Protein AF-A0A6A4YU89-F1 (afdb_monomer_lite)

Radius of gyration: 25.47 Å; chains: 1; bounding box: 98×45×66 Å

pLDDT: mean 86.65, std 14.52, range [33.38, 98.31]

Foldseek 3Di:
DDDDDDDDPPDPPPPDPCPDQDAFDDDLVLLLVVLVLLLVVLVVVVPDDPLRNLVVLLVLQVVCLQPVPDPHLLNLLLLVVLVQVVVQCSSVDNHWQGLNNQLQAALAPRAGDDSVNSCCQPVVQDWDARPPPRAIDHQLSSLLSQLVVVCCVVPVPQPQDGRDSVNDNVVRVVRRCVSCDPDDVVVVVVSVVSSPAHDISTSDDSSVSSVVVNVLSNVDNVVSVQSSDNVLLVVLSVVLSVVVVVCVVCVPPPDDDDDDSSSVSSVSSSSSVSVSVVVRNVD

Organism: NCBI:txid120398

InterPro domains:
  IPR009836 GRDP1/2 domain [PF07173] (202-279)
  IPR009836 GRDP1/2 domain [PTHR34365] (77-282)

Structure (mmCIF, N/CA/C/O backbone):
data_AF-A0A6A4YU89-F1
#
_entry.id   AF-A0A6A4YU89-F1
#
loop_
_atom_site.group_PDB
_atom_site.id
_atom_site.type_symbol
_atom_site.label_atom_id
_atom_site.label_alt_id
_atom_site.label_comp_id
_atom_site.label_asym_id
_atom_site.label_entity_id
_atom_site.label_seq_id
_atom_site.pdbx_PDB_ins_code
_atom_site.Cartn_x
_atom_site.Cartn_y
_atom_site.Cartn_z
_atom_site.occupancy
_atom_site.B_iso_or_equiv
_atom_site.auth_seq_id
_atom_site.auth_comp_id
_atom_site.auth_asym_id
_atom_site.auth_atom_id
_atom_site.pdbx_PDB_model_num
ATOM 1 N N . MET A 1 1 ? 72.224 26.803 -14.449 1.00 43.28 1 MET A N 1
ATOM 2 C CA . MET A 1 1 ? 72.299 25.600 -13.596 1.00 43.28 1 MET A CA 1
ATOM 3 C C . MET A 1 1 ? 71.459 25.865 -12.364 1.00 43.28 1 MET A C 1
ATOM 5 O O . MET A 1 1 ? 71.929 26.536 -11.459 1.00 43.28 1 MET A O 1
ATOM 9 N N . THR A 1 2 ? 70.218 25.387 -12.368 1.00 33.38 2 THR A N 1
ATOM 10 C CA . THR A 1 2 ? 69.356 25.388 -11.184 1.00 33.38 2 THR A CA 1
ATOM 11 C C . THR A 1 2 ? 68.568 24.090 -11.254 1.00 33.38 2 THR A C 1
ATOM 13 O O . THR A 1 2 ? 67.769 23.886 -12.163 1.00 33.38 2 THR A O 1
ATOM 16 N N . THR A 1 3 ? 68.926 23.156 -10.384 1.00 39.97 3 THR A N 1
ATOM 17 C CA . THR A 1 3 ? 68.343 21.819 -10.271 1.00 39.97 3 THR A CA 1
ATOM 18 C C . THR A 1 3 ? 66.922 21.921 -9.728 1.00 39.97 3 THR A C 1
ATOM 20 O O . THR A 1 3 ? 66.717 22.476 -8.650 1.00 39.97 3 THR A O 1
ATOM 23 N N . LEU A 1 4 ? 65.952 21.390 -10.475 1.00 36.84 4 LEU A N 1
ATOM 24 C CA . LEU A 1 4 ? 64.585 21.174 -10.001 1.00 36.84 4 LEU A CA 1
ATOM 25 C C . LEU A 1 4 ? 64.594 20.100 -8.897 1.00 36.84 4 LEU A C 1
ATOM 27 O O . LEU A 1 4 ? 65.250 19.070 -9.078 1.00 36.84 4 LEU A O 1
ATOM 31 N N . PRO A 1 5 ? 63.896 20.306 -7.768 1.00 39.84 5 PRO A N 1
ATOM 32 C CA . PRO A 1 5 ? 63.736 19.272 -6.759 1.00 39.84 5 PRO A CA 1
ATOM 33 C C . PRO A 1 5 ? 62.816 18.157 -7.276 1.00 39.84 5 PRO A C 1
ATOM 35 O O . PRO A 1 5 ? 61.841 18.395 -7.987 1.00 39.84 5 PRO A O 1
ATOM 38 N N . HIS A 1 6 ? 63.184 16.931 -6.918 1.00 45.75 6 HIS A N 1
ATOM 39 C CA . HIS A 1 6 ? 62.526 15.673 -7.252 1.00 45.75 6 HIS A CA 1
ATOM 40 C C . HIS A 1 6 ? 61.036 15.715 -6.872 1.00 45.75 6 HIS A C 1
ATOM 42 O O . HIS A 1 6 ? 60.701 15.865 -5.698 1.00 45.75 6 HIS A O 1
ATOM 48 N N . VAL A 1 7 ? 60.146 15.562 -7.856 1.00 40.47 7 VAL A N 1
ATOM 49 C CA . VAL A 1 7 ? 58.719 15.310 -7.605 1.00 40.47 7 VAL A CA 1
ATOM 50 C C . VAL A 1 7 ? 58.615 13.911 -6.986 1.00 40.47 7 VAL A C 1
ATOM 52 O O . VAL A 1 7 ? 59.161 12.968 -7.571 1.00 40.47 7 VAL A O 1
ATOM 55 N N . PRO A 1 8 ? 57.993 13.739 -5.810 1.00 36.38 8 PRO A N 1
ATOM 56 C CA . PRO A 1 8 ? 57.685 12.417 -5.292 1.00 36.38 8 PRO A CA 1
ATOM 57 C C . PRO A 1 8 ? 56.627 11.796 -6.203 1.00 36.38 8 PRO A C 1
ATOM 59 O O . PRO A 1 8 ? 55.578 12.391 -6.436 1.00 36.38 8 PRO A O 1
ATOM 62 N N . THR A 1 9 ? 56.898 10.611 -6.740 1.00 43.94 9 THR A N 1
ATOM 63 C CA . THR A 1 9 ? 55.858 9.748 -7.303 1.00 43.94 9 THR A CA 1
ATOM 64 C C . THR A 1 9 ? 54.943 9.338 -6.155 1.00 43.94 9 THR A C 1
ATOM 66 O O . THR A 1 9 ? 55.263 8.412 -5.409 1.00 43.94 9 THR A O 1
ATOM 69 N N . GLU A 1 10 ? 53.856 10.082 -5.963 1.00 40.97 10 GLU A N 1
ATOM 70 C CA . GLU A 1 10 ? 52.774 9.684 -5.073 1.00 40.97 10 GLU A CA 1
ATOM 71 C C . GLU A 1 10 ? 52.209 8.346 -5.548 1.00 40.97 10 GLU A C 1
ATOM 73 O O . GLU A 1 10 ? 52.040 8.097 -6.745 1.00 40.97 10 GLU A O 1
ATOM 78 N N . ASN A 1 11 ? 52.000 7.466 -4.571 1.00 38.84 11 ASN A N 1
ATOM 79 C CA . ASN A 1 11 ? 51.402 6.158 -4.745 1.00 38.84 11 ASN A CA 1
ATOM 80 C C . ASN A 1 11 ? 50.121 6.293 -5.568 1.00 38.84 11 ASN A C 1
ATOM 82 O O . ASN A 1 11 ? 49.209 7.024 -5.186 1.00 38.84 11 ASN A O 1
ATOM 86 N N . ILE A 1 12 ? 50.054 5.555 -6.676 1.00 44.16 12 ILE A N 1
ATOM 87 C CA . ILE A 1 12 ? 48.785 5.223 -7.311 1.00 44.16 12 ILE A CA 1
ATOM 88 C C . ILE A 1 12 ? 48.056 4.372 -6.278 1.00 44.16 12 ILE A C 1
ATOM 90 O O . ILE A 1 12 ? 48.318 3.175 -6.152 1.00 44.16 12 ILE A O 1
ATOM 94 N N . ASP A 1 13 ? 47.226 5.031 -5.477 1.00 41.56 13 ASP A N 1
ATOM 95 C CA . ASP A 1 13 ? 46.266 4.373 -4.616 1.00 41.56 13 ASP A CA 1
ATOM 96 C C . ASP A 1 13 ? 45.434 3.485 -5.540 1.00 41.56 13 ASP A C 1
ATOM 98 O O . ASP A 1 13 ? 44.827 3.958 -6.508 1.00 41.56 13 ASP A O 1
ATOM 102 N N . GLN A 1 14 ? 45.533 2.174 -5.340 1.00 43.97 14 GLN A N 1
ATOM 103 C CA . GLN A 1 14 ? 44.710 1.232 -6.074 1.00 43.97 14 GLN A CA 1
ATOM 104 C C . GLN A 1 14 ? 43.274 1.578 -5.696 1.00 43.97 14 GLN A C 1
ATOM 106 O O . GLN A 1 14 ? 42.872 1.375 -4.552 1.00 43.97 14 GLN A O 1
ATOM 111 N N . GLY A 1 15 ? 42.532 2.160 -6.645 1.00 44.38 15 GLY A N 1
ATOM 112 C CA . GLY A 1 15 ? 41.105 2.408 -6.483 1.00 44.38 15 GLY A CA 1
ATOM 113 C C . GLY A 1 15 ? 40.405 1.144 -5.972 1.00 44.38 15 GLY A C 1
ATOM 114 O O . GLY A 1 15 ? 40.925 0.038 -6.173 1.00 44.38 15 GLY A O 1
ATOM 115 N N . PRO A 1 16 ? 39.259 1.288 -5.281 1.00 49.69 16 PRO A N 1
ATOM 116 C CA . PRO A 1 16 ? 38.552 0.148 -4.709 1.00 49.69 16 PRO A CA 1
ATOM 117 C C . PRO A 1 16 ? 38.419 -0.938 -5.775 1.00 49.69 16 PRO A C 1
ATOM 119 O O . PRO A 1 16 ? 38.073 -0.625 -6.913 1.00 49.69 16 PRO A O 1
ATOM 122 N N . ALA A 1 17 ? 38.773 -2.176 -5.408 1.00 55.25 17 ALA A N 1
ATOM 123 C CA . ALA A 1 17 ? 38.794 -3.332 -6.301 1.00 55.25 17 ALA A CA 1
ATOM 124 C C . ALA A 1 17 ? 37.611 -3.289 -7.278 1.00 55.25 17 ALA A C 1
ATOM 126 O O . ALA A 1 17 ? 36.491 -3.057 -6.826 1.00 55.25 17 ALA A O 1
ATOM 127 N N . ASP A 1 18 ? 37.855 -3.497 -8.579 1.00 62.44 18 ASP A N 1
ATOM 128 C CA . ASP A 1 18 ? 36.825 -3.485 -9.625 1.00 62.44 18 ASP A CA 1
ATOM 129 C C . ASP A 1 18 ? 35.696 -4.465 -9.263 1.00 62.44 18 ASP A C 1
ATOM 131 O O . ASP A 1 18 ? 35.755 -5.662 -9.553 1.00 62.44 18 ASP A O 1
ATOM 135 N N . ILE A 1 19 ? 34.661 -3.968 -8.580 1.00 65.69 19 ILE A N 1
ATOM 136 C CA . ILE A 1 19 ? 33.476 -4.749 -8.250 1.00 65.69 19 ILE A CA 1
ATOM 137 C C . ILE A 1 19 ? 32.732 -4.942 -9.574 1.00 65.69 19 ILE A C 1
ATOM 139 O O . ILE A 1 19 ? 32.275 -3.959 -10.158 1.00 65.69 19 ILE A O 1
ATOM 143 N N . PRO A 1 20 ? 32.585 -6.175 -10.082 1.00 72.81 20 PRO A N 1
ATOM 144 C CA . PRO A 1 20 ? 31.947 -6.383 -11.370 1.00 72.81 20 PRO A CA 1
ATOM 145 C C . PRO A 1 20 ? 30.479 -5.950 -11.308 1.00 72.81 20 PRO A C 1
ATOM 147 O O . PRO A 1 20 ? 29.775 -6.182 -10.319 1.00 72.81 20 PRO A O 1
ATOM 150 N N . MET A 1 21 ? 29.998 -5.326 -12.383 1.00 74.56 21 MET A N 1
ATOM 151 C CA . MET A 1 21 ? 28.583 -4.997 -12.523 1.00 74.56 21 MET A CA 1
ATOM 152 C C . MET A 1 21 ? 27.781 -6.293 -12.679 1.00 74.56 21 MET A C 1
ATOM 154 O O . MET A 1 21 ? 27.932 -7.018 -13.662 1.00 74.56 21 MET A O 1
ATOM 158 N N . VAL A 1 22 ? 26.919 -6.582 -11.705 1.00 77.25 22 VAL A N 1
ATOM 159 C CA . VAL A 1 22 ? 25.991 -7.714 -11.771 1.00 77.25 22 VAL A CA 1
ATOM 160 C C . VAL A 1 22 ? 24.763 -7.292 -12.575 1.00 77.25 22 VAL A C 1
ATOM 162 O O . VAL A 1 22 ? 24.200 -6.222 -12.340 1.00 77.25 22 VAL A O 1
ATOM 165 N N . LEU A 1 23 ? 24.335 -8.133 -13.518 1.00 77.62 23 LEU A N 1
ATOM 166 C CA . LEU A 1 23 ? 23.104 -7.921 -14.280 1.00 77.62 23 LEU A CA 1
ATOM 167 C C . LEU A 1 23 ? 21.913 -8.548 -13.547 1.00 77.62 23 LEU A C 1
ATOM 169 O O . LEU A 1 23 ? 22.009 -9.652 -13.015 1.00 77.62 23 LEU A O 1
ATOM 173 N N . SER A 1 24 ? 20.788 -7.839 -13.523 1.00 75.44 24 SER A N 1
ATOM 174 C CA . SER A 1 24 ? 19.542 -8.309 -12.910 1.00 75.44 24 SER A CA 1
ATOM 175 C C . SER A 1 24 ? 18.602 -9.009 -13.903 1.00 75.44 24 SER A C 1
ATOM 177 O O . SER A 1 24 ? 18.819 -9.000 -15.112 1.00 75.44 24 SER A O 1
ATOM 179 N N . SER A 1 25 ? 17.533 -9.603 -13.365 1.00 82.94 25 SER A N 1
ATOM 180 C CA . SER A 1 25 ? 16.498 -10.348 -14.099 1.00 82.94 25 SER A CA 1
ATOM 181 C C . SER A 1 25 ? 15.449 -9.551 -14.913 1.00 82.94 25 SER A C 1
ATOM 183 O O . SER A 1 25 ? 14.867 -10.160 -15.814 1.00 82.94 25 SER A O 1
ATOM 185 N N . PRO A 1 26 ? 15.146 -8.252 -14.669 1.00 90.31 26 PRO A N 1
ATOM 186 C CA . PRO A 1 26 ? 14.137 -7.518 -15.429 1.00 90.31 26 PRO A CA 1
ATOM 187 C C . PRO A 1 26 ? 14.444 -7.466 -16.924 1.00 90.31 26 PRO A C 1
ATOM 189 O O . PRO A 1 26 ? 15.521 -7.058 -17.357 1.00 90.31 26 PRO A O 1
ATOM 192 N N . THR A 1 27 ? 13.443 -7.833 -17.715 1.00 95.38 27 THR A N 1
ATOM 193 C CA . THR A 1 27 ? 13.459 -7.759 -19.176 1.00 95.38 27 THR A CA 1
ATOM 194 C C . THR A 1 27 ? 12.432 -6.737 -19.652 1.00 95.38 27 THR A C 1
ATOM 196 O O . THR A 1 27 ? 11.533 -6.357 -18.899 1.00 95.38 27 THR A O 1
ATOM 199 N N . VAL A 1 28 ? 12.528 -6.307 -20.914 1.00 97.00 28 VAL A N 1
ATOM 200 C CA . VAL A 1 28 ? 11.547 -5.379 -21.503 1.00 97.00 28 VAL A CA 1
ATOM 201 C C . VAL A 1 28 ? 10.100 -5.885 -21.337 1.00 97.00 28 VAL A C 1
ATOM 203 O O . VAL A 1 28 ? 9.286 -5.111 -20.833 1.00 97.00 28 VAL A O 1
ATOM 206 N N . PRO A 1 29 ? 9.772 -7.165 -21.630 1.00 97.50 29 PRO A N 1
ATOM 207 C CA . PRO A 1 29 ? 8.425 -7.691 -21.400 1.00 97.50 29 PRO A CA 1
ATOM 208 C C . PRO A 1 29 ? 7.955 -7.614 -19.943 1.00 97.50 29 PRO A C 1
ATOM 210 O O . PRO A 1 29 ? 6.793 -7.304 -19.705 1.00 97.50 29 PRO A O 1
ATOM 213 N N . LEU A 1 30 ? 8.837 -7.857 -18.965 1.00 96.19 30 LEU A N 1
ATOM 214 C CA . LEU A 1 30 ? 8.466 -7.778 -17.546 1.00 96.19 30 LEU A CA 1
ATOM 215 C C . LEU A 1 30 ? 8.133 -6.344 -17.125 1.00 96.19 30 LEU A C 1
ATOM 217 O O . LEU A 1 30 ? 7.146 -6.122 -16.429 1.00 96.19 30 LEU A O 1
ATOM 221 N N . VAL A 1 31 ? 8.921 -5.365 -17.580 1.00 97.81 31 VAL A N 1
ATOM 222 C CA . VAL A 1 31 ? 8.655 -3.946 -17.290 1.00 97.81 31 VAL A CA 1
ATOM 223 C C . VAL A 1 31 ? 7.362 -3.490 -17.971 1.00 97.81 31 VAL A C 1
ATOM 225 O O . VAL A 1 31 ? 6.554 -2.794 -17.360 1.00 97.81 31 VAL A O 1
ATOM 228 N N . GLN A 1 32 ? 7.119 -3.914 -19.214 1.00 97.94 32 GLN A N 1
ATOM 229 C CA . GLN A 1 32 ? 5.879 -3.610 -19.934 1.00 97.94 32 GLN A CA 1
ATOM 230 C C . GLN A 1 32 ? 4.643 -4.247 -19.282 1.00 97.94 32 GLN A C 1
ATOM 232 O O . GLN A 1 32 ? 3.598 -3.600 -19.217 1.00 97.94 32 GLN A O 1
ATOM 237 N N . ALA A 1 33 ? 4.755 -5.478 -18.773 1.00 96.44 33 ALA A N 1
ATOM 238 C CA . ALA A 1 33 ? 3.682 -6.130 -18.025 1.00 96.44 33 ALA A CA 1
ATOM 239 C C . ALA A 1 33 ? 3.357 -5.358 -16.737 1.00 96.44 33 ALA A C 1
ATOM 241 O O . ALA A 1 33 ? 2.199 -5.025 -16.494 1.00 96.44 33 ALA A O 1
ATOM 242 N N . HIS A 1 34 ? 4.381 -4.967 -15.974 1.00 96.88 34 HIS A N 1
ATOM 243 C CA . HIS A 1 34 ? 4.191 -4.160 -14.770 1.00 96.88 34 HIS A CA 1
ATOM 244 C C . HIS A 1 34 ? 3.584 -2.775 -15.074 1.00 96.88 34 HIS A C 1
ATOM 246 O O . HIS A 1 34 ? 2.697 -2.309 -14.361 1.00 96.88 34 HIS A O 1
ATOM 252 N N . LEU A 1 35 ? 3.986 -2.128 -16.176 1.00 97.50 35 LEU A N 1
ATOM 253 C CA . LEU A 1 35 ? 3.349 -0.895 -16.656 1.00 97.50 35 LEU A CA 1
ATOM 254 C C . LEU A 1 35 ? 1.868 -1.096 -16.992 1.00 97.50 35 LEU A C 1
ATOM 256 O O . LEU A 1 35 ? 1.064 -0.211 -16.708 1.00 97.50 35 LEU A O 1
ATOM 260 N N . ALA A 1 36 ? 1.499 -2.223 -17.604 1.00 96.81 36 ALA A N 1
ATOM 261 C CA . ALA A 1 36 ? 0.107 -2.530 -17.927 1.00 96.81 36 ALA A CA 1
ATOM 262 C C . ALA A 1 36 ? -0.753 -2.712 -16.662 1.00 96.81 36 ALA A C 1
ATOM 264 O O . ALA A 1 36 ? -1.859 -2.177 -16.606 1.00 96.81 36 ALA A O 1
ATOM 265 N N . GLU A 1 37 ? -0.229 -3.371 -15.623 1.00 95.88 37 GLU A N 1
ATOM 266 C CA . GLU A 1 37 ? -0.885 -3.438 -14.307 1.00 95.88 37 GLU A CA 1
ATOM 267 C C . GLU A 1 37 ? -1.091 -2.038 -13.710 1.00 95.88 37 GLU A C 1
ATOM 269 O O . GLU A 1 37 ? -2.194 -1.688 -13.287 1.00 95.88 37 GLU A O 1
ATOM 274 N N . MET A 1 38 ? -0.049 -1.198 -13.728 1.00 97.62 38 MET A N 1
ATOM 275 C CA . MET A 1 38 ? -0.154 0.183 -13.250 1.00 97.62 38 MET A CA 1
ATOM 276 C C . MET A 1 38 ? -1.161 0.998 -14.068 1.00 97.62 38 MET A C 1
ATOM 278 O O . MET A 1 38 ? -1.887 1.811 -13.502 1.00 97.62 38 MET A O 1
ATOM 282 N N . LYS A 1 39 ? -1.265 0.760 -15.380 1.00 97.69 39 LYS A N 1
ATOM 283 C CA . LYS A 1 39 ? -2.230 1.450 -16.244 1.00 97.69 39 LYS A CA 1
ATOM 284 C C . LYS A 1 39 ? -3.674 1.155 -15.845 1.00 97.69 39 LYS A C 1
ATOM 286 O O . LYS A 1 39 ? -4.477 2.083 -15.831 1.00 97.69 39 LYS A O 1
ATOM 291 N N . ALA A 1 40 ? -3.987 -0.082 -15.459 1.00 96.50 40 ALA A N 1
ATOM 292 C CA . ALA A 1 40 ? -5.315 -0.424 -14.950 1.00 96.50 40 ALA A CA 1
ATOM 293 C C . ALA A 1 40 ? -5.655 0.362 -13.669 1.00 96.50 40 ALA A C 1
ATOM 295 O O . ALA A 1 40 ? -6.757 0.895 -13.541 1.00 96.50 40 ALA A O 1
ATOM 296 N N . MET A 1 41 ? -4.689 0.506 -12.755 1.00 97.50 41 MET A N 1
ATOM 297 C CA . MET A 1 41 ? -4.867 1.308 -11.539 1.00 97.50 41 MET A CA 1
ATOM 298 C C . MET A 1 41 ? -4.962 2.807 -11.820 1.00 97.50 41 MET A C 1
ATOM 300 O O . MET A 1 41 ? -5.750 3.498 -11.180 1.00 97.50 41 MET A O 1
ATOM 304 N N . TYR A 1 42 ? -4.194 3.310 -12.788 1.00 97.81 42 TYR A N 1
ATOM 305 C CA . TYR A 1 42 ? -4.278 4.695 -13.241 1.00 97.81 42 TYR A CA 1
ATOM 306 C C . TYR A 1 42 ? -5.666 5.019 -13.793 1.00 97.81 42 TYR A C 1
ATOM 308 O O . TYR A 1 42 ? -6.261 6.026 -13.415 1.00 97.81 42 TYR A O 1
ATOM 316 N N . ASP A 1 43 ? -6.204 4.149 -14.648 1.00 97.00 43 ASP A N 1
ATOM 317 C CA . ASP A 1 43 ? -7.533 4.335 -15.227 1.00 97.00 43 ASP A CA 1
ATOM 318 C C . ASP A 1 43 ? -8.596 4.377 -14.131 1.00 97.00 43 ASP A C 1
ATOM 320 O O . ASP A 1 43 ? -9.354 5.345 -14.063 1.00 97.00 43 ASP A O 1
ATOM 324 N N . LEU A 1 44 ? -8.555 3.420 -13.197 1.00 95.81 44 LEU A N 1
ATOM 325 C CA . LEU A 1 44 ? -9.426 3.419 -12.024 1.00 95.81 44 LEU A CA 1
ATOM 326 C C . LEU A 1 44 ? -9.291 4.712 -11.204 1.00 95.81 44 LEU A C 1
ATOM 328 O O . LEU A 1 44 ? -10.299 5.297 -10.811 1.00 95.81 44 LEU A O 1
ATOM 332 N N . GLN A 1 45 ? -8.066 5.183 -10.957 1.00 95.69 45 GLN A N 1
ATOM 333 C CA . GLN A 1 45 ? -7.804 6.417 -10.212 1.00 95.69 45 GLN A CA 1
ATOM 334 C C . GLN A 1 45 ? -8.387 7.647 -10.903 1.00 95.69 45 GLN A C 1
ATOM 336 O O . GLN A 1 45 ? -8.924 8.522 -10.231 1.00 95.69 45 GLN A O 1
ATOM 341 N N . THR A 1 46 ? -8.305 7.724 -12.230 1.00 95.38 46 THR A N 1
ATOM 342 C CA . THR A 1 46 ? -8.816 8.883 -12.975 1.00 95.38 46 THR A CA 1
ATOM 343 C C . THR A 1 46 ? -10.338 8.934 -13.077 1.00 95.38 46 THR A C 1
ATOM 345 O O . THR A 1 46 ? -10.883 10.012 -13.308 1.00 95.38 46 THR A O 1
ATOM 348 N N . THR A 1 47 ? -11.030 7.807 -12.885 1.00 95.94 47 THR A N 1
ATOM 349 C CA . THR A 1 47 ? -12.497 7.734 -12.970 1.00 95.94 47 THR A CA 1
ATOM 350 C C . THR A 1 47 ? -13.200 7.664 -11.617 1.00 95.94 47 THR A C 1
ATOM 352 O O . THR A 1 47 ? -14.421 7.786 -11.581 1.00 95.94 47 THR A O 1
ATOM 355 N N . SER A 1 48 ? -12.468 7.449 -10.523 1.00 95.81 48 SER A N 1
ATOM 356 C CA . SER A 1 48 ? -13.040 7.248 -9.185 1.00 95.81 48 SER A CA 1
ATOM 357 C C . SER A 1 48 ? -12.921 8.499 -8.318 1.00 95.81 48 SER A C 1
ATOM 359 O O . SER A 1 48 ? -11.916 9.210 -8.354 1.00 95.81 48 SER A O 1
ATOM 361 N N . SER A 1 49 ? -13.914 8.738 -7.464 1.00 97.31 49 SER A N 1
ATOM 362 C CA . SER A 1 49 ? -13.763 9.656 -6.332 1.00 97.31 49 SER A CA 1
ATOM 363 C C . SER A 1 49 ? -12.762 9.103 -5.296 1.00 97.31 49 SER A C 1
ATOM 365 O O . SER A 1 49 ? -12.496 7.897 -5.273 1.00 97.31 49 SER A O 1
ATOM 367 N N . PRO A 1 50 ? -12.220 9.941 -4.387 1.00 96.25 50 PRO A N 1
ATOM 368 C CA . PRO A 1 50 ? -11.325 9.468 -3.326 1.00 96.25 50 PRO A CA 1
ATOM 369 C C . PRO A 1 50 ? -11.939 8.370 -2.448 1.00 96.25 50 PRO A C 1
ATOM 371 O O . PRO A 1 50 ? -11.249 7.422 -2.077 1.00 96.25 50 PRO A O 1
ATOM 374 N N . LEU A 1 51 ? -13.242 8.469 -2.159 1.00 96.81 51 LEU A N 1
ATOM 375 C CA . LEU A 1 51 ? -13.962 7.473 -1.370 1.00 96.81 51 LEU A CA 1
ATOM 376 C C . LEU A 1 51 ? -14.104 6.143 -2.120 1.00 96.81 51 LEU A C 1
ATOM 378 O O . LEU A 1 51 ? -13.867 5.086 -1.542 1.00 96.81 51 LEU A O 1
ATOM 382 N N . GLU A 1 52 ? -14.470 6.181 -3.403 1.00 97.44 52 GLU A N 1
ATOM 383 C CA . GLU A 1 52 ? -14.582 4.973 -4.231 1.00 97.44 52 GLU A CA 1
ATOM 384 C C . GLU A 1 52 ? -13.228 4.284 -4.397 1.00 97.44 52 GLU A C 1
ATOM 386 O O . GLU A 1 52 ? -13.143 3.064 -4.260 1.00 97.44 52 GLU A O 1
ATOM 391 N N . MET A 1 53 ? -12.161 5.062 -4.616 1.00 97.75 53 MET A N 1
ATOM 392 C CA . MET A 1 53 ? -10.798 4.536 -4.659 1.00 97.75 53 MET A CA 1
ATOM 393 C C . MET A 1 53 ? -10.448 3.842 -3.341 1.00 97.75 53 MET A C 1
ATOM 395 O O . MET A 1 53 ? -10.031 2.688 -3.339 1.00 97.75 53 MET A O 1
ATOM 399 N N . TYR A 1 54 ? -10.680 4.505 -2.208 1.00 98.06 54 TYR A N 1
ATOM 400 C CA . TYR A 1 54 ? -10.433 3.921 -0.895 1.00 98.06 54 TYR A CA 1
ATOM 401 C C . TYR A 1 54 ? -11.220 2.619 -0.664 1.00 98.06 54 TYR A C 1
ATOM 403 O O . TYR A 1 54 ? -10.648 1.617 -0.229 1.00 98.06 54 TYR A O 1
ATOM 411 N N . ALA A 1 55 ? -12.509 2.597 -1.012 1.00 98.06 55 ALA A N 1
ATOM 412 C CA . ALA A 1 55 ? -13.347 1.405 -0.913 1.00 98.06 55 ALA A CA 1
ATOM 413 C C . ALA A 1 55 ? -12.806 0.244 -1.766 1.00 98.06 55 ALA A C 1
ATOM 415 O O . ALA A 1 55 ? -12.819 -0.911 -1.332 1.00 98.06 55 ALA A O 1
ATOM 416 N N . HIS A 1 56 ? -12.304 0.550 -2.966 1.00 97.94 56 HIS A N 1
ATOM 417 C CA . HIS A 1 56 ? -11.709 -0.432 -3.864 1.00 97.94 56 HIS A CA 1
ATOM 418 C C . HIS A 1 56 ? -10.399 -1.000 -3.305 1.00 97.94 56 HIS A C 1
ATOM 420 O O . HIS A 1 56 ? -10.194 -2.212 -3.324 1.00 97.94 56 HIS A O 1
ATOM 426 N N . LEU A 1 57 ? -9.546 -0.148 -2.732 1.00 98.31 57 LEU A N 1
ATOM 427 C CA . LEU A 1 57 ? -8.304 -0.573 -2.085 1.00 98.31 57 LEU A CA 1
ATOM 428 C C . LEU A 1 57 ? -8.564 -1.459 -0.859 1.00 98.31 57 LEU A C 1
ATOM 430 O O . LEU A 1 57 ? -7.900 -2.481 -0.702 1.00 98.31 57 LEU A O 1
ATOM 434 N N . LEU A 1 58 ? -9.568 -1.137 -0.034 1.00 97.81 58 LEU A N 1
ATOM 435 C CA . LEU A 1 58 ? -10.004 -2.016 1.061 1.00 97.81 58 LEU A CA 1
ATOM 436 C C 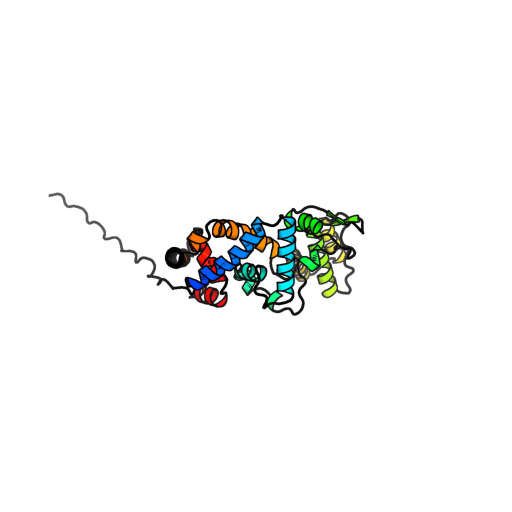. LEU A 1 58 ? -10.483 -3.383 0.552 1.00 97.81 58 LEU A C 1
ATOM 438 O O . LEU A 1 58 ? -10.251 -4.399 1.201 1.00 97.81 58 LEU A O 1
ATOM 442 N N . ALA A 1 59 ? -11.175 -3.425 -0.589 1.00 97.56 59 ALA A N 1
ATOM 443 C CA . ALA A 1 59 ? -11.616 -4.683 -1.184 1.00 97.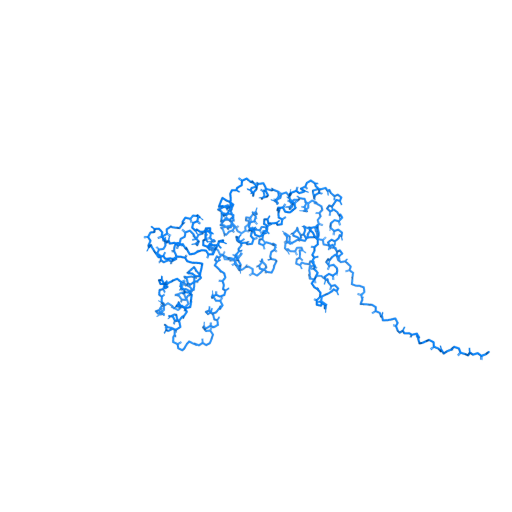56 59 ALA A CA 1
ATOM 444 C C . ALA A 1 59 ? -10.432 -5.514 -1.700 1.00 97.56 59 ALA A C 1
ATOM 446 O O . ALA A 1 59 ? -10.339 -6.689 -1.366 1.00 97.56 59 ALA A O 1
ATOM 447 N N . MET A 1 60 ? -9.491 -4.897 -2.422 1.00 97.31 60 MET A N 1
ATOM 448 C CA . MET A 1 60 ? -8.278 -5.574 -2.896 1.00 97.31 60 MET A CA 1
ATOM 449 C C . MET A 1 60 ? -7.426 -6.120 -1.743 1.00 97.31 60 MET A C 1
ATOM 451 O O . MET A 1 60 ? -6.902 -7.230 -1.834 1.00 97.31 60 MET A O 1
ATOM 455 N N . GLU A 1 61 ? -7.284 -5.360 -0.655 1.00 96.69 61 GLU A N 1
ATOM 456 C CA . GLU A 1 61 ? -6.580 -5.832 0.539 1.00 96.69 61 GLU A CA 1
ATOM 457 C C . GLU A 1 61 ? -7.307 -7.013 1.187 1.00 96.69 61 GLU A C 1
ATOM 459 O O . GLU A 1 61 ? -6.660 -8.011 1.495 1.00 96.69 61 GLU A O 1
ATOM 464 N N . ALA A 1 62 ? -8.636 -6.961 1.301 1.00 95.44 62 ALA A N 1
ATOM 465 C CA . ALA A 1 62 ? -9.423 -8.074 1.822 1.00 95.44 62 ALA A CA 1
ATOM 466 C C . ALA A 1 62 ? -9.295 -9.346 0.967 1.00 95.44 62 ALA A C 1
ATOM 468 O O . ALA A 1 62 ? -9.026 -10.411 1.516 1.00 95.44 62 ALA A O 1
ATOM 469 N N . ASP A 1 63 ? -9.387 -9.236 -0.361 1.00 94.69 63 ASP A N 1
ATOM 470 C CA . ASP A 1 63 ? -9.237 -10.379 -1.271 1.00 94.69 63 ASP A CA 1
ATOM 471 C C . ASP A 1 63 ? -7.840 -11.016 -1.154 1.00 94.69 63 ASP A C 1
ATOM 473 O O . ASP A 1 63 ? -7.687 -12.239 -1.188 1.00 94.69 63 ASP A O 1
ATOM 477 N N . TYR A 1 64 ? -6.803 -10.190 -0.977 1.00 93.50 64 TYR A N 1
ATOM 478 C CA . TYR A 1 64 ? -5.437 -10.666 -0.760 1.00 93.50 64 TYR A CA 1
ATOM 479 C C . TYR A 1 64 ? -5.239 -11.269 0.641 1.00 93.50 64 TYR A C 1
ATOM 481 O O . TYR A 1 64 ? -4.506 -12.249 0.813 1.00 93.50 64 TYR A O 1
ATOM 489 N N . CYS A 1 65 ? -5.924 -10.741 1.657 1.00 91.88 65 CYS A N 1
ATOM 490 C CA . CYS A 1 65 ? -5.980 -11.372 2.970 1.00 91.88 65 CYS A CA 1
ATOM 491 C C . CYS A 1 65 ? -6.621 -12.761 2.901 1.00 91.88 65 CYS A C 1
ATOM 493 O O . CYS A 1 65 ? -6.079 -13.688 3.504 1.00 91.88 65 CYS A O 1
ATOM 495 N N . ASP A 1 66 ? -7.703 -12.922 2.146 1.00 90.56 66 ASP A N 1
ATOM 496 C CA . ASP A 1 66 ? -8.423 -14.190 2.021 1.00 90.56 66 ASP A CA 1
ATOM 497 C C . ASP A 1 66 ? -7.645 -15.220 1.185 1.00 90.56 66 ASP A C 1
ATOM 499 O O . ASP A 1 66 ? -7.672 -16.417 1.479 1.00 90.56 66 ASP A O 1
ATOM 503 N N . ASN A 1 67 ? -6.888 -14.771 0.177 1.00 89.31 67 ASN A N 1
ATOM 504 C CA . ASN A 1 67 ? -6.088 -15.637 -0.686 1.00 89.31 67 ASN A CA 1
ATOM 505 C C . ASN A 1 67 ? -4.663 -15.092 -0.911 1.00 89.31 67 ASN A C 1
ATOM 507 O O . ASN A 1 67 ? -4.460 -14.136 -1.654 1.00 89.31 67 ASN A O 1
ATOM 511 N N . ILE A 1 68 ? -3.642 -15.780 -0.373 1.00 84.00 68 ILE A N 1
ATOM 512 C CA . ILE A 1 68 ? -2.219 -15.407 -0.578 1.00 84.00 68 ILE A CA 1
ATOM 513 C C . ILE A 1 68 ? -1.754 -15.451 -2.026 1.00 84.00 68 ILE A C 1
ATOM 515 O O . ILE A 1 68 ? -0.735 -14.851 -2.357 1.00 84.00 68 ILE A O 1
ATOM 519 N N . HIS A 1 69 ? -2.443 -16.223 -2.859 1.00 86.44 69 HIS A N 1
ATOM 520 C CA . HIS A 1 69 ? -2.123 -16.362 -4.271 1.00 86.44 69 HIS A CA 1
ATOM 521 C C . HIS A 1 69 ? -2.874 -15.336 -5.121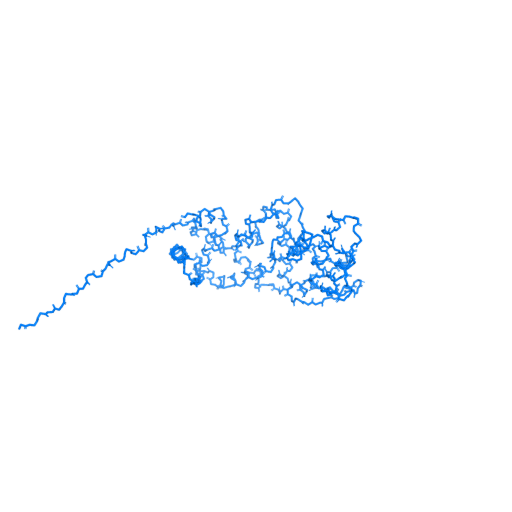 1.00 86.44 69 HIS A C 1
ATOM 523 O O . HIS A 1 69 ? -2.818 -15.414 -6.343 1.00 86.44 69 HIS A O 1
ATOM 529 N N . MET A 1 70 ? -3.599 -14.400 -4.497 1.00 90.50 70 MET A N 1
ATOM 530 C CA . MET A 1 70 ? -4.258 -13.321 -5.211 1.00 90.50 70 MET A CA 1
ATOM 531 C C . MET A 1 70 ? -3.214 -12.399 -5.842 1.00 90.50 70 MET A C 1
ATOM 533 O O . MET A 1 70 ? -2.449 -11.743 -5.142 1.00 90.50 70 MET A O 1
ATOM 537 N N . GLU A 1 71 ? -3.221 -12.313 -7.167 1.00 90.88 71 GLU A N 1
ATOM 538 C CA . GLU A 1 71 ? -2.368 -11.401 -7.931 1.00 90.88 71 GLU A CA 1
ATOM 539 C C . GLU A 1 71 ? -3.146 -10.116 -8.234 1.00 90.88 71 GLU A C 1
ATOM 541 O O . GLU A 1 71 ? -3.624 -9.889 -9.343 1.00 90.88 71 GLU A O 1
ATOM 546 N N . ASN A 1 72 ? -3.342 -9.290 -7.205 1.00 95.75 72 ASN A N 1
ATOM 547 C CA . ASN A 1 72 ? -3.962 -7.972 -7.337 1.00 95.75 72 ASN A CA 1
ATOM 548 C C . ASN A 1 72 ? -2.995 -6.851 -6.934 1.00 95.75 72 ASN A C 1
ATOM 550 O O . ASN A 1 72 ? -1.848 -7.087 -6.550 1.00 95.75 72 ASN A O 1
ATOM 554 N N . TYR A 1 73 ? -3.473 -5.608 -6.995 1.00 97.38 73 TYR A N 1
ATOM 555 C CA . TYR A 1 73 ? -2.654 -4.448 -6.657 1.00 97.38 73 TYR A CA 1
ATOM 556 C C . TYR A 1 73 ? -2.107 -4.490 -5.222 1.00 97.38 73 TYR A C 1
ATOM 558 O O . TYR A 1 73 ? -0.957 -4.113 -5.010 1.00 97.38 73 TYR A O 1
ATOM 566 N N . ALA A 1 74 ? -2.867 -5.017 -4.255 1.00 96.69 74 ALA A N 1
ATOM 567 C CA . ALA A 1 74 ? -2.402 -5.169 -2.876 1.00 96.69 74 ALA A CA 1
ATOM 568 C C . ALA A 1 74 ? -1.200 -6.119 -2.783 1.00 96.69 74 ALA A C 1
ATOM 570 O O . ALA A 1 74 ? -0.208 -5.799 -2.125 1.00 96.69 74 ALA 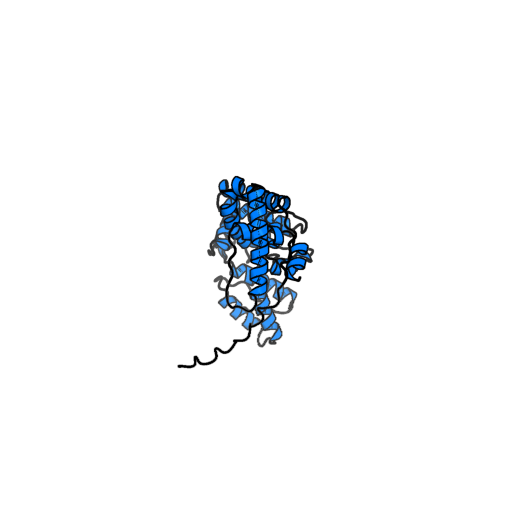A O 1
ATOM 571 N N . HIS A 1 75 ? -1.234 -7.247 -3.499 1.00 95.25 75 HIS A N 1
ATOM 572 C CA . HIS A 1 75 ? -0.082 -8.149 -3.595 1.00 95.25 75 HIS A CA 1
ATOM 573 C C . HIS A 1 75 ? 1.117 -7.482 -4.269 1.00 95.25 75 HIS A C 1
ATOM 575 O O . HIS A 1 75 ? 2.234 -7.570 -3.753 1.00 95.25 75 HIS A O 1
ATOM 581 N N . THR A 1 76 ? 0.894 -6.780 -5.384 1.00 96.56 76 THR A N 1
ATOM 582 C CA . THR A 1 76 ? 1.947 -6.034 -6.086 1.00 96.56 76 THR A CA 1
ATOM 583 C C . THR A 1 76 ? 2.612 -5.019 -5.164 1.00 96.56 76 THR A C 1
ATOM 585 O O . THR A 1 76 ? 3.830 -5.064 -5.011 1.00 96.56 76 THR A O 1
ATOM 588 N N . VAL A 1 77 ? 1.842 -4.176 -4.473 1.00 97.44 77 VAL A N 1
ATOM 589 C CA . VAL A 1 77 ? 2.382 -3.183 -3.533 1.00 97.44 77 VAL A CA 1
ATOM 590 C C . VAL A 1 77 ? 3.090 -3.848 -2.361 1.00 97.44 77 VAL A C 1
ATOM 592 O O . VAL A 1 77 ? 4.175 -3.414 -1.995 1.00 97.44 77 VAL A O 1
ATOM 595 N N . HIS A 1 78 ? 2.564 -4.948 -1.820 1.00 95.44 78 HIS A N 1
ATOM 596 C CA . HIS A 1 78 ? 3.253 -5.673 -0.755 1.00 95.44 78 HIS A CA 1
ATOM 597 C C . HIS A 1 78 ? 4.651 -6.145 -1.210 1.00 95.44 78 HIS A C 1
ATOM 599 O O . HIS A 1 78 ? 5.613 -5.986 -0.462 1.00 95.44 78 HIS A O 1
ATOM 605 N N . LYS A 1 79 ? 4.816 -6.630 -2.452 1.00 94.94 79 LYS A N 1
ATOM 606 C CA . LYS A 1 79 ? 6.138 -6.998 -3.008 1.00 94.94 79 LYS A CA 1
ATOM 607 C C . LYS A 1 79 ? 7.106 -5.809 -3.126 1.00 94.94 79 LYS A C 1
ATOM 609 O O . LYS A 1 79 ? 8.312 -6.014 -2.993 1.00 94.94 79 LYS A O 1
ATOM 614 N N . LEU A 1 80 ? 6.597 -4.589 -3.323 1.00 96.44 80 LEU A N 1
ATOM 615 C CA . LEU A 1 80 ? 7.390 -3.345 -3.356 1.00 96.44 80 LEU A CA 1
ATOM 616 C C . LEU A 1 80 ? 7.910 -2.906 -1.977 1.00 96.44 80 LEU A C 1
ATOM 618 O O . LEU A 1 80 ? 8.644 -1.926 -1.866 1.00 96.44 80 LEU A O 1
ATOM 622 N N . HIS A 1 81 ? 7.592 -3.659 -0.922 1.00 94.94 81 HIS A N 1
ATOM 623 C CA . HIS A 1 81 ? 8.175 -3.522 0.409 1.00 94.94 81 HIS A CA 1
ATOM 624 C C . HIS A 1 81 ? 8.991 -4.780 0.747 1.00 94.94 81 HIS A C 1
ATOM 626 O O . HIS A 1 81 ? 8.537 -5.600 1.540 1.00 94.94 81 HIS A O 1
ATOM 632 N N . PRO A 1 82 ? 10.189 -4.997 0.162 1.00 92.62 82 PRO A N 1
ATOM 633 C CA . PRO A 1 82 ? 10.831 -6.315 0.161 1.00 92.62 82 PRO A CA 1
ATOM 634 C C . PRO A 1 82 ? 11.165 -6.860 1.553 1.00 92.62 82 PRO A C 1
ATOM 636 O O . PRO A 1 82 ? 11.111 -8.071 1.762 1.00 92.62 82 PRO A O 1
ATOM 639 N N . VAL A 1 83 ? 11.503 -5.979 2.502 1.00 90.88 83 VAL A N 1
ATOM 640 C CA . VAL A 1 83 ? 11.803 -6.361 3.891 1.00 90.88 83 VAL A CA 1
ATOM 641 C C . VAL A 1 83 ? 10.536 -6.851 4.583 1.00 90.88 83 VAL A C 1
ATOM 643 O O . VAL A 1 83 ? 10.513 -7.978 5.072 1.00 90.88 83 VAL A O 1
ATOM 646 N N . GLN A 1 84 ? 9.473 -6.046 4.555 1.00 91.88 84 GLN A N 1
ATOM 647 C CA . GLN A 1 84 ? 8.179 -6.387 5.139 1.00 91.88 84 GLN A CA 1
ATOM 648 C C . GLN A 1 84 ? 7.586 -7.618 4.449 1.00 91.88 84 GLN A C 1
ATOM 650 O O . GLN A 1 84 ? 7.206 -8.565 5.125 1.00 91.88 84 GLN A O 1
ATOM 655 N N . TYR A 1 85 ? 7.635 -7.676 3.114 1.00 91.56 85 TYR A N 1
ATOM 656 C CA . TYR A 1 85 ? 7.215 -8.838 2.338 1.00 91.56 85 TYR A CA 1
ATOM 657 C C . TYR A 1 85 ? 7.929 -10.094 2.805 1.00 91.56 85 TYR A C 1
ATOM 659 O O . TYR A 1 85 ? 7.268 -11.088 3.065 1.00 91.56 85 TYR A O 1
ATOM 667 N N . ALA A 1 86 ? 9.258 -10.076 2.946 1.00 88.38 86 ALA A N 1
ATOM 668 C CA . ALA A 1 86 ? 10.025 -11.236 3.394 1.00 88.38 86 ALA A CA 1
ATOM 669 C C . ALA A 1 86 ? 9.721 -11.636 4.846 1.00 88.38 86 ALA A C 1
ATOM 671 O O . ALA A 1 86 ? 9.638 -12.830 5.130 1.00 88.38 86 ALA A O 1
ATOM 672 N N . GLN A 1 87 ? 9.538 -10.656 5.731 1.00 84.88 87 GLN A N 1
ATOM 673 C CA . GLN A 1 87 ? 9.212 -10.861 7.144 1.00 84.88 87 GLN A CA 1
ATOM 674 C C . GLN A 1 87 ? 7.752 -11.250 7.369 1.00 84.88 87 GLN A C 1
ATOM 676 O O . GLN A 1 87 ? 7.414 -11.653 8.479 1.00 84.88 87 GLN A O 1
ATOM 681 N N . SER A 1 88 ? 6.907 -11.146 6.337 1.00 81.06 88 SER A N 1
ATOM 682 C CA . SER A 1 88 ? 5.475 -11.173 6.556 1.00 81.06 88 SER A CA 1
ATOM 683 C C . SER A 1 88 ? 4.970 -12.504 7.089 1.00 81.06 88 SER A C 1
ATOM 685 O O . SER A 1 88 ? 4.863 -13.484 6.337 1.00 81.06 88 SER A O 1
ATOM 687 N N . ASN A 1 89 ? 4.612 -12.514 8.376 1.00 62.41 89 ASN A N 1
ATOM 688 C CA . ASN A 1 89 ? 4.009 -13.660 9.055 1.00 62.41 89 ASN A CA 1
ATOM 689 C C . ASN A 1 89 ? 2.593 -13.908 8.532 1.00 62.41 89 ASN A C 1
ATOM 691 O O . ASN A 1 89 ? 2.121 -15.047 8.539 1.00 62.41 89 ASN A O 1
ATOM 695 N N . ALA A 1 90 ? 1.943 -12.860 8.009 1.00 60.53 90 ALA A N 1
ATOM 696 C CA . ALA A 1 90 ? 0.639 -12.924 7.362 1.00 60.53 90 ALA A CA 1
ATOM 697 C C . ALA A 1 90 ? 0.579 -14.067 6.344 1.00 60.53 90 ALA A C 1
ATOM 699 O O . ALA A 1 90 ? -0.362 -14.858 6.354 1.00 60.53 90 ALA A O 1
ATOM 700 N N . ARG A 1 91 ? 1.626 -14.224 5.523 1.00 67.38 91 ARG A N 1
ATOM 701 C CA . ARG A 1 91 ? 1.706 -15.244 4.463 1.00 67.38 91 ARG A CA 1
ATOM 702 C C . ARG A 1 91 ? 1.666 -16.684 4.985 1.00 67.38 91 ARG A C 1
ATOM 704 O O . ARG A 1 91 ? 1.398 -17.594 4.208 1.00 67.38 91 ARG A O 1
ATOM 711 N N . HIS A 1 92 ? 1.900 -16.884 6.281 1.00 67.12 92 HIS A N 1
ATOM 712 C CA . HIS A 1 92 ? 1.947 -18.189 6.937 1.00 67.12 92 HIS A CA 1
ATOM 713 C C . HIS A 1 92 ? 0.743 -18.463 7.855 1.00 67.12 92 HIS A C 1
ATOM 715 O O . HIS A 1 92 ? 0.586 -19.590 8.321 1.00 67.12 92 HIS A O 1
ATOM 721 N N . LEU A 1 93 ? -0.122 -17.470 8.099 1.00 61.62 93 LEU A N 1
ATOM 722 C CA . LEU A 1 93 ? -1.301 -17.615 8.957 1.00 61.62 93 LEU A CA 1
ATOM 723 C C . LEU A 1 93 ? -2.554 -18.014 8.148 1.00 61.62 93 LEU A C 1
ATOM 725 O O . LEU A 1 93 ? -2.807 -17.407 7.103 1.00 61.62 93 LEU A O 1
ATOM 729 N N . PRO A 1 94 ? -3.356 -18.990 8.628 1.00 55.75 94 PRO A N 1
ATOM 730 C CA . PRO A 1 94 ? -4.549 -19.482 7.931 1.00 55.75 94 PRO A CA 1
ATOM 731 C C . PRO A 1 94 ? -5.776 -18.563 8.049 1.00 55.75 94 PRO A C 1
ATOM 733 O O . PRO A 1 94 ? -6.706 -18.709 7.265 1.00 55.75 94 PRO A O 1
ATOM 736 N N . ALA A 1 95 ? -5.794 -17.623 9.000 1.00 61.16 95 ALA A N 1
ATOM 737 C CA . ALA A 1 95 ? -6.868 -16.644 9.167 1.00 61.16 95 ALA A CA 1
ATOM 738 C C . ALA A 1 95 ? -6.275 -15.241 9.340 1.00 61.16 95 ALA A C 1
ATOM 740 O O . ALA A 1 95 ? -5.423 -15.025 10.205 1.00 61.16 95 ALA A O 1
ATOM 741 N N . ARG A 1 96 ? -6.724 -14.292 8.514 1.00 75.94 96 ARG A N 1
ATOM 742 C CA . ARG A 1 96 ? -6.272 -12.895 8.510 1.00 75.94 96 ARG A CA 1
ATOM 743 C C . ARG A 1 96 ? -7.464 -11.980 8.702 1.00 75.94 96 ARG A C 1
ATOM 745 O O . ARG A 1 96 ? -8.492 -12.174 8.065 1.00 75.94 96 ARG A O 1
ATOM 752 N N . ARG A 1 97 ? -7.327 -10.966 9.555 1.00 87.31 97 ARG A N 1
ATOM 753 C CA . ARG A 1 97 ? -8.302 -9.873 9.599 1.00 87.31 97 ARG A CA 1
ATOM 754 C C . ARG A 1 97 ? -7.800 -8.752 8.705 1.00 87.31 97 ARG A C 1
ATOM 756 O O . ARG A 1 97 ? -6.805 -8.111 9.028 1.00 87.31 97 ARG A O 1
ATOM 763 N N . SER A 1 98 ? -8.498 -8.561 7.594 1.00 93.88 98 SER A N 1
ATOM 764 C CA . SER A 1 98 ? -8.284 -7.443 6.683 1.00 93.88 98 SER A CA 1
ATOM 765 C C . SER A 1 98 ? -8.590 -6.114 7.368 1.00 93.88 98 SER A C 1
ATOM 767 O O . SER A 1 98 ? -9.421 -6.051 8.284 1.00 93.88 98 SER A O 1
ATOM 769 N N . LEU A 1 99 ? -7.966 -5.035 6.901 1.00 95.69 99 LEU A N 1
ATOM 770 C CA . LEU A 1 99 ? -8.313 -3.682 7.340 1.00 95.69 99 LEU A CA 1
ATOM 771 C C . LEU A 1 99 ? -9.788 -3.390 7.070 1.00 95.69 99 LEU A C 1
ATOM 773 O O . LEU A 1 99 ? -10.451 -2.788 7.911 1.00 95.69 99 LEU A O 1
ATOM 777 N N . LYS A 1 100 ? -10.345 -3.905 5.968 1.00 96.50 100 LYS A N 1
ATOM 778 C CA . LYS A 1 100 ? -11.787 -3.832 5.699 1.00 96.50 100 LYS A CA 1
ATOM 779 C C . LYS A 1 100 ? -12.613 -4.424 6.844 1.00 96.50 100 LYS A C 1
ATOM 781 O O . LYS A 1 100 ? -13.500 -3.754 7.351 1.00 96.50 100 LYS A O 1
ATOM 786 N N . ALA A 1 101 ? -12.300 -5.641 7.292 1.00 95.25 101 ALA A N 1
ATOM 787 C CA . ALA A 1 101 ? -13.032 -6.312 8.372 1.00 95.25 101 ALA A CA 1
ATOM 788 C C . ALA A 1 101 ? -12.825 -5.678 9.761 1.00 95.25 101 ALA A C 1
ATOM 790 O O . ALA A 1 101 ? -13.570 -5.978 10.698 1.00 95.25 101 ALA A O 1
ATOM 791 N N . ILE A 1 102 ? -11.787 -4.857 9.927 1.00 95.38 102 ILE A N 1
ATOM 792 C CA . ILE A 1 102 ? -11.516 -4.127 11.168 1.00 95.38 102 ILE A CA 1
ATOM 793 C C . ILE A 1 102 ? -12.240 -2.780 11.143 1.00 95.38 102 ILE A C 1
ATOM 795 O O . ILE A 1 102 ? -13.040 -2.506 12.027 1.00 95.38 102 ILE A O 1
ATOM 799 N N . LEU A 1 103 ? -12.004 -1.966 10.115 1.00 96.75 103 LEU A N 1
ATOM 800 C CA . LEU A 1 103 ? -12.397 -0.556 10.076 1.00 96.75 103 LEU A CA 1
ATOM 801 C C . LEU A 1 103 ? -13.886 -0.331 9.790 1.00 96.75 103 LEU A C 1
ATOM 803 O O . LEU A 1 103 ? -14.377 0.776 10.012 1.00 96.75 103 LEU A O 1
ATOM 807 N N . THR A 1 104 ? -14.612 -1.346 9.309 1.00 96.50 104 THR A N 1
ATOM 808 C CA . THR A 1 104 ? -16.074 -1.285 9.129 1.00 96.50 104 THR A CA 1
ATOM 809 C C . THR A 1 104 ? -16.846 -1.745 10.369 1.00 96.50 104 THR A C 1
ATOM 811 O O . THR A 1 104 ? -18.056 -1.969 10.296 1.00 96.50 104 THR A O 1
ATOM 814 N N . VAL A 1 105 ? -16.164 -1.933 11.505 1.00 96.56 105 VAL A N 1
ATOM 815 C CA . VAL A 1 105 ? -16.746 -2.438 12.751 1.00 96.56 105 VAL A CA 1
ATOM 816 C C . VAL A 1 105 ? -16.254 -1.603 13.931 1.00 96.56 105 VAL A C 1
ATOM 818 O O . VAL A 1 105 ? -15.065 -1.513 14.189 1.00 96.56 105 VAL A O 1
ATOM 821 N N . CYS A 1 106 ? -17.170 -1.020 14.696 1.00 95.50 106 CYS A N 1
ATOM 822 C CA . CYS A 1 106 ? -16.854 -0.192 15.854 1.00 95.50 106 CYS A CA 1
ATOM 823 C C . CYS A 1 106 ? -16.120 -1.009 16.939 1.00 95.50 106 CYS A C 1
ATOM 825 O O . CYS A 1 106 ? -16.630 -2.065 17.334 1.00 95.50 106 CYS A O 1
ATOM 827 N N . PRO A 1 107 ? -14.996 -0.506 17.493 1.00 93.88 107 PRO A N 1
ATOM 828 C CA . PRO A 1 107 ? -14.177 -1.260 18.442 1.00 93.88 107 PRO A CA 1
ATOM 829 C C . PRO A 1 107 ? -14.854 -1.493 19.805 1.00 93.88 107 PRO A C 1
ATOM 831 O O . PRO A 1 107 ? -14.475 -2.422 20.503 1.00 93.88 107 PRO A O 1
ATOM 834 N N . TYR A 1 108 ? -15.880 -0.717 20.184 1.00 90.75 108 TYR A N 1
ATOM 835 C CA . TYR A 1 108 ? -16.579 -0.918 21.465 1.00 90.75 108 TYR A CA 1
ATOM 836 C C . TYR A 1 108 ? -17.560 -2.087 21.460 1.00 90.75 108 TYR A C 1
ATOM 838 O O . TYR A 1 108 ? -17.561 -2.916 22.363 1.00 90.75 108 TYR A O 1
ATOM 846 N N . SER A 1 109 ? -18.480 -2.090 20.495 1.00 88.62 109 SER A N 1
ATOM 847 C CA . SER A 1 109 ? -19.680 -2.939 20.544 1.00 88.62 109 SER A CA 1
ATOM 848 C C . SER A 1 109 ? -19.914 -3.714 19.251 1.00 88.62 109 SER A C 1
ATOM 850 O O . SER A 1 109 ? -20.959 -4.339 19.098 1.00 88.62 109 SER A O 1
ATOM 852 N N . GLY A 1 110 ? -18.981 -3.657 18.297 1.00 93.44 110 GLY A N 1
ATOM 853 C CA . GLY A 1 110 ? -19.123 -4.351 17.019 1.00 93.44 110 GLY A CA 1
ATOM 854 C C . GLY A 1 110 ? -20.148 -3.724 16.068 1.00 93.44 110 GLY A C 1
ATOM 855 O O . GLY A 1 110 ? -20.581 -4.372 15.119 1.00 93.44 110 GLY A O 1
ATOM 856 N N . CYS A 1 111 ? -20.577 -2.483 16.320 1.00 96.56 111 CYS A N 1
ATOM 857 C CA . CYS A 1 111 ? -21.543 -1.783 15.473 1.00 96.56 111 CYS A CA 1
ATOM 858 C C . CYS A 1 111 ? -20.998 -1.580 14.048 1.00 96.56 111 CYS A C 1
ATOM 860 O O . CYS A 1 111 ? -19.797 -1.358 13.900 1.00 96.56 111 CYS A O 1
ATOM 862 N N . PRO A 1 112 ? -21.844 -1.578 13.007 1.00 97.25 112 PRO A N 1
ATOM 863 C CA . PRO A 1 112 ? -21.392 -1.272 11.655 1.00 97.25 112 PRO A CA 1
ATOM 864 C C . PRO A 1 112 ? -20.868 0.169 11.560 1.00 97.25 112 PRO A C 1
ATOM 866 O O . PRO A 1 112 ? -21.497 1.099 12.066 1.00 97.25 112 PRO A O 1
ATOM 869 N N . VAL A 1 113 ? -19.733 0.339 10.885 1.00 97.19 113 VAL A N 1
ATOM 870 C CA . VAL A 1 113 ? -19.133 1.636 10.537 1.00 97.19 113 VAL A CA 1
ATOM 871 C C . VAL A 1 113 ? -19.163 1.777 9.018 1.00 97.19 113 VAL A C 1
ATOM 873 O O . VAL A 1 113 ? -18.844 0.828 8.296 1.00 97.19 113 VAL A O 1
ATOM 876 N N . SER A 1 114 ? -19.606 2.936 8.525 1.00 97.25 114 SER A N 1
ATOM 877 C CA . SER A 1 114 ? -19.711 3.179 7.085 1.00 97.25 114 SER A CA 1
ATOM 878 C C . SER A 1 114 ? -18.327 3.312 6.443 1.00 97.25 114 SER A C 1
ATOM 880 O O . SER A 1 114 ? -17.361 3.674 7.105 1.00 97.25 114 SER A O 1
ATOM 882 N N . VAL A 1 115 ? -18.217 3.067 5.134 1.00 97.06 115 VAL A N 1
ATOM 883 C CA . VAL A 1 115 ? -16.932 3.219 4.426 1.00 97.06 115 VAL A CA 1
ATOM 884 C C . VAL A 1 115 ? -16.445 4.674 4.434 1.00 97.06 115 VAL A C 1
ATOM 886 O O . VAL A 1 115 ? -15.241 4.907 4.480 1.00 97.06 115 VAL A O 1
ATOM 889 N N . GLU A 1 116 ? -17.363 5.646 4.437 1.00 97.62 116 GLU A N 1
ATOM 890 C CA . GLU A 1 116 ? -17.036 7.073 4.572 1.00 97.62 116 GLU A CA 1
ATOM 891 C C . GLU A 1 116 ? -16.419 7.369 5.942 1.00 97.62 116 GLU A C 1
ATOM 893 O O . GLU A 1 116 ? -15.360 7.984 6.026 1.00 97.62 116 GLU A O 1
ATOM 898 N N . ASP A 1 117 ? -17.019 6.852 7.012 1.00 97.44 117 ASP A N 1
ATOM 899 C CA . ASP A 1 117 ? -16.462 6.962 8.360 1.00 97.44 117 ASP A CA 1
ATOM 900 C C . ASP A 1 117 ? -15.091 6.279 8.440 1.00 97.44 117 ASP A C 1
ATOM 902 O O . ASP A 1 117 ? -14.125 6.873 8.923 1.00 97.44 117 ASP A O 1
ATOM 906 N N . SER A 1 118 ? -14.972 5.063 7.888 1.00 97.44 118 SER A N 1
ATOM 907 C CA . SER A 1 118 ? -13.700 4.345 7.771 1.00 97.44 118 SER A CA 1
ATOM 908 C C . SER A 1 118 ? -12.651 5.157 7.010 1.00 97.44 118 SER A C 1
ATOM 910 O O . SER A 1 118 ? -11.481 5.103 7.367 1.00 97.44 118 SER A O 1
ATOM 912 N N . TYR A 1 119 ? -13.028 5.904 5.972 1.00 97.75 119 TYR A N 1
ATOM 913 C CA . TYR A 1 119 ? -12.116 6.766 5.219 1.00 97.75 119 TYR A CA 1
ATOM 914 C C . TYR A 1 119 ? -11.654 7.968 6.051 1.00 97.75 119 TYR A C 1
ATOM 916 O O . TYR A 1 119 ? -10.461 8.274 6.104 1.00 97.75 119 TYR A O 1
ATOM 924 N N . GLN A 1 120 ? -12.581 8.629 6.745 1.00 97.12 120 GLN A N 1
ATOM 925 C CA . GLN A 1 120 ? -12.276 9.776 7.599 1.00 97.12 120 GLN A CA 1
ATOM 926 C C . GLN A 1 120 ? -11.348 9.398 8.757 1.00 97.12 120 GLN A C 1
ATOM 928 O O . GLN A 1 120 ? -10.385 10.118 9.024 1.00 97.12 120 GLN A O 1
ATOM 933 N N . LEU A 1 121 ? -11.581 8.256 9.406 1.00 95.12 121 LEU A N 1
ATOM 934 C CA . LEU A 1 121 ? -10.733 7.814 10.514 1.00 95.12 121 LEU A CA 1
ATOM 935 C C . LEU A 1 121 ? -9.359 7.329 10.038 1.00 95.12 121 LEU A C 1
ATOM 937 O O . LEU A 1 121 ? -8.340 7.753 10.574 1.00 95.12 121 LEU A O 1
ATOM 941 N N . HIS A 1 122 ? -9.315 6.505 8.993 1.00 96.00 122 HIS A N 1
ATOM 942 C CA . HIS A 1 122 ? -8.093 5.824 8.567 1.00 96.00 122 HIS A CA 1
ATOM 943 C C . HIS A 1 122 ? -7.179 6.700 7.710 1.00 96.00 122 HIS A C 1
ATOM 945 O O . HIS A 1 122 ? -5.963 6.698 7.890 1.00 96.00 122 HIS A O 1
ATOM 951 N N . ILE A 1 123 ? -7.756 7.452 6.770 1.00 95.50 123 ILE A N 1
ATOM 952 C CA . ILE A 1 123 ? -6.982 8.248 5.815 1.00 95.50 123 ILE A CA 1
ATOM 953 C C . ILE A 1 123 ? -6.833 9.690 6.287 1.00 95.50 123 ILE A C 1
ATOM 955 O O . ILE A 1 123 ? -5.769 10.280 6.120 1.00 95.50 123 ILE A O 1
ATOM 959 N N . GLN A 1 124 ? -7.877 10.266 6.888 1.00 95.12 124 GLN A N 1
ATOM 960 C CA . GLN A 1 124 ? -7.862 11.671 7.313 1.00 95.12 124 GLN A CA 1
ATOM 961 C C . GLN A 1 124 ? -7.490 11.858 8.791 1.00 95.12 124 GLN A C 1
ATOM 963 O O . GLN A 1 124 ? -7.348 13.000 9.224 1.00 95.12 124 GLN A O 1
ATOM 968 N N . GLY A 1 125 ? -7.353 10.771 9.563 1.00 93.69 125 GLY A N 1
ATOM 969 C CA . GLY A 1 125 ? -7.021 10.823 10.989 1.00 93.69 125 GLY A CA 1
ATOM 970 C C . GLY A 1 125 ? -8.085 11.515 11.845 1.00 93.69 125 GLY A C 1
ATOM 971 O O . GLY A 1 125 ? -7.764 12.076 12.890 1.00 93.69 125 GLY A O 1
ATOM 972 N N . LYS A 1 126 ? -9.343 11.546 11.390 1.00 94.69 126 LYS A N 1
ATOM 973 C CA . LYS A 1 126 ? -10.438 12.219 12.097 1.00 94.69 126 LYS A CA 1
ATOM 974 C C . LYS A 1 126 ? -11.087 11.305 13.126 1.00 94.69 126 LYS A C 1
ATOM 976 O O . LYS A 1 126 ? -11.269 10.113 12.894 1.00 94.69 126 LYS A O 1
ATOM 981 N N . THR A 1 127 ? -11.541 11.898 14.223 1.00 94.69 127 THR A N 1
ATOM 982 C CA . THR A 1 127 ? -12.461 11.233 15.147 1.00 94.69 127 THR A CA 1
ATOM 983 C C . THR A 1 127 ? -13.853 11.175 14.530 1.00 94.69 127 THR A C 1
ATOM 985 O O . THR A 1 127 ? -14.398 12.205 14.129 1.00 94.69 127 THR A O 1
ATOM 988 N N . VAL A 1 128 ? -14.445 9.984 14.491 1.00 95.25 128 VAL A N 1
ATOM 989 C CA . VAL A 1 128 ? -15.806 9.759 13.986 1.00 95.25 128 VAL A CA 1
ATOM 990 C C . VAL A 1 128 ? -16.707 9.286 15.118 1.00 95.25 128 VAL A C 1
ATOM 992 O O . VAL A 1 128 ? -16.276 8.522 15.967 1.00 95.25 128 VAL A O 1
ATOM 995 N N . VAL A 1 129 ? -17.970 9.703 15.152 1.00 95.06 129 VAL A N 1
ATOM 996 C CA . VAL A 1 129 ? -18.929 9.217 16.155 1.00 95.06 129 VAL A CA 1
ATOM 997 C C . VAL A 1 129 ? -19.667 7.995 15.615 1.00 95.06 129 VAL A C 1
ATOM 999 O O . VAL A 1 129 ? -20.236 8.040 14.524 1.00 95.06 129 VAL A O 1
ATOM 1002 N N . CYS A 1 130 ? -19.686 6.904 16.384 1.00 95.06 130 CYS A N 1
ATOM 1003 C CA . CYS A 1 130 ? -20.448 5.712 16.025 1.00 95.06 130 CYS A CA 1
ATOM 1004 C C . CYS A 1 130 ? -21.944 6.035 15.921 1.00 95.06 130 CYS A C 1
ATOM 1006 O O . CYS A 1 130 ? -22.555 6.466 16.897 1.00 95.06 130 CYS A O 1
ATOM 1008 N N . GLN A 1 131 ? -22.566 5.732 14.781 1.00 95.00 131 GLN A N 1
ATOM 1009 C CA . GLN A 1 131 ? -23.989 6.015 14.545 1.00 95.00 131 GLN A CA 1
ATOM 1010 C C . GLN A 1 131 ? -24.949 5.141 15.376 1.00 95.00 131 GLN A C 1
ATOM 1012 O O . GLN A 1 131 ? -26.153 5.376 15.376 1.00 95.00 131 GLN A O 1
ATOM 1017 N N . VAL A 1 132 ? -24.429 4.126 16.077 1.00 96.06 132 VAL A N 1
ATOM 1018 C CA . VAL A 1 132 ? -25.226 3.190 16.887 1.00 96.06 132 VAL A CA 1
ATOM 1019 C C . VAL A 1 132 ? -24.972 3.385 18.379 1.00 96.06 132 VAL A C 1
ATOM 1021 O O . VAL A 1 132 ? -25.903 3.679 19.120 1.00 96.06 132 VAL A O 1
ATOM 1024 N N . CYS A 1 133 ? -23.724 3.230 18.836 1.00 94.06 133 CYS A N 1
ATOM 1025 C CA . CYS A 1 133 ? -23.393 3.333 20.262 1.00 94.06 133 CYS A CA 1
ATOM 1026 C C . CYS A 1 133 ? -22.986 4.743 20.702 1.00 94.06 133 CYS A C 1
ATOM 1028 O O . CYS A 1 133 ? -22.737 4.951 21.884 1.00 94.06 133 CYS A O 1
ATOM 1030 N N . THR A 1 134 ? -22.916 5.713 19.784 1.00 93.69 134 THR A N 1
ATOM 1031 C CA . THR A 1 134 ? -22.598 7.134 20.041 1.00 93.69 134 THR A CA 1
ATOM 1032 C C . THR A 1 134 ? -21.211 7.426 20.620 1.00 93.69 134 THR A C 1
ATOM 1034 O O . THR A 1 134 ? -20.862 8.588 20.806 1.00 93.69 134 THR A O 1
ATOM 1037 N N . ASN A 1 135 ? -20.383 6.404 20.848 1.00 91.62 135 ASN A N 1
ATOM 1038 C CA . ASN A 1 135 ? -19.010 6.603 21.294 1.00 91.62 135 ASN A CA 1
ATOM 1039 C C . ASN A 1 135 ? -18.134 7.187 20.164 1.00 91.62 135 ASN A C 1
ATOM 1041 O O . ASN A 1 135 ? -18.329 6.823 18.994 1.00 91.62 135 ASN A O 1
ATOM 1045 N N . PRO A 1 136 ? -17.151 8.048 20.490 1.00 93.06 136 PRO A N 1
ATOM 1046 C CA . PRO A 1 136 ? -16.154 8.514 19.527 1.00 93.06 136 PRO A CA 1
ATOM 1047 C C . PRO A 1 136 ? -15.269 7.346 19.088 1.00 93.06 136 PRO A C 1
ATOM 1049 O O . PRO A 1 136 ? -14.997 6.475 19.893 1.00 93.06 136 PRO A O 1
ATOM 1052 N N . ILE A 1 137 ? -14.816 7.314 17.840 1.00 94.19 137 ILE A N 1
ATOM 1053 C CA . ILE A 1 137 ? -13.944 6.293 17.253 1.00 94.19 137 ILE A CA 1
ATOM 1054 C C . ILE A 1 137 ? -12.709 6.996 16.687 1.00 94.19 137 ILE A C 1
ATOM 1056 O O . ILE A 1 137 ? -12.831 7.906 15.865 1.00 94.19 137 ILE A O 1
ATOM 1060 N N . THR A 1 138 ? -11.529 6.539 17.097 1.00 93.12 138 THR A N 1
ATOM 1061 C CA . THR A 1 138 ? -10.217 6.955 16.586 1.00 93.12 138 THR A CA 1
ATOM 1062 C C . THR A 1 138 ? -9.434 5.732 16.102 1.00 93.12 138 THR A C 1
ATOM 1064 O O . THR A 1 138 ? -9.784 4.590 16.416 1.00 93.12 138 THR A O 1
ATOM 1067 N N . MET A 1 139 ? -8.360 5.952 15.338 1.00 91.50 139 MET A N 1
ATOM 1068 C CA . MET A 1 139 ? -7.460 4.866 14.922 1.00 91.50 139 MET A CA 1
ATOM 1069 C C . MET A 1 139 ? -6.799 4.172 16.115 1.00 91.50 139 MET A C 1
ATOM 1071 O O . MET A 1 139 ? -6.702 2.943 16.136 1.00 91.50 139 MET A O 1
ATOM 1075 N N . ASP A 1 140 ? -6.417 4.937 17.137 1.00 89.25 140 ASP A N 1
ATOM 1076 C CA . ASP A 1 140 ? -5.774 4.396 18.334 1.00 89.25 140 ASP A CA 1
ATOM 1077 C C . ASP A 1 140 ? -6.680 3.413 19.064 1.00 89.25 140 ASP A C 1
ATOM 1079 O O . ASP A 1 140 ? -6.212 2.405 19.576 1.00 89.25 140 ASP A O 1
ATOM 1083 N N . MET A 1 141 ? -7.994 3.616 19.037 1.00 90.50 141 MET A N 1
ATOM 1084 C CA . MET A 1 141 ? -8.929 2.700 19.689 1.00 90.50 141 MET A CA 1
ATOM 1085 C C . MET A 1 141 ? -8.974 1.317 19.039 1.00 90.50 141 MET A C 1
ATOM 1087 O O . MET A 1 141 ? -9.209 0.326 19.728 1.00 90.50 141 MET A O 1
ATOM 1091 N N . TYR A 1 142 ? -8.701 1.215 17.736 1.00 91.62 142 TYR A N 1
ATOM 1092 C CA . TYR A 1 142 ? -8.507 -0.084 17.093 1.00 91.62 142 TYR A CA 1
ATOM 1093 C C . TYR A 1 142 ? -7.217 -0.759 17.575 1.00 91.62 142 TYR A C 1
ATOM 1095 O O . TYR A 1 142 ? -7.225 -1.970 17.812 1.00 91.62 142 TYR A O 1
ATOM 1103 N N . LYS A 1 143 ? -6.135 0.011 17.779 1.00 88.44 143 LYS A N 1
ATOM 1104 C CA . LYS A 1 143 ? -4.876 -0.486 18.365 1.00 88.44 143 LYS A CA 1
ATOM 1105 C C . LYS A 1 143 ? -5.087 -0.955 19.808 1.00 88.44 143 LYS A C 1
ATOM 1107 O O . LYS A 1 143 ? -4.706 -2.074 20.147 1.00 88.44 143 LYS A O 1
ATOM 1112 N N . MET A 1 144 ? -5.782 -0.161 20.624 1.00 87.50 144 MET A N 1
ATOM 1113 C CA . MET A 1 144 ? -6.155 -0.517 21.999 1.00 87.50 144 MET A CA 1
ATOM 1114 C C . MET A 1 144 ? -7.005 -1.792 22.039 1.00 87.50 144 MET A C 1
ATOM 1116 O O . MET A 1 144 ? -6.717 -2.701 22.813 1.00 87.50 144 MET A O 1
ATOM 1120 N N . ASN A 1 145 ? -8.013 -1.918 21.167 1.00 88.75 145 ASN A N 1
ATOM 1121 C CA . ASN A 1 145 ? -8.858 -3.113 21.133 1.00 88.75 145 ASN A CA 1
ATOM 1122 C C . ASN A 1 145 ? -8.063 -4.367 20.741 1.00 88.75 145 ASN A C 1
ATOM 1124 O O . ASN A 1 145 ? -8.230 -5.425 21.343 1.00 88.75 145 ASN A O 1
ATOM 1128 N N . ALA A 1 146 ? -7.155 -4.248 19.768 1.00 86.38 146 ALA A N 1
ATOM 1129 C CA . ALA A 1 146 ? -6.266 -5.342 19.392 1.00 86.38 146 ALA A CA 1
ATOM 1130 C C . ALA A 1 146 ? -5.321 -5.747 20.540 1.00 86.38 146 ALA A C 1
ATOM 1132 O O . ALA A 1 146 ? -5.043 -6.936 20.711 1.00 86.38 146 ALA A O 1
ATOM 1133 N N . LEU A 1 147 ? -4.853 -4.781 21.341 1.00 82.56 147 LEU A N 1
ATOM 1134 C CA . LEU A 1 147 ? -4.065 -5.054 22.542 1.00 82.56 147 LEU A CA 1
ATOM 1135 C C . LEU A 1 147 ? -4.893 -5.795 23.596 1.00 82.56 147 LEU A C 1
ATOM 1137 O O . LEU A 1 147 ? -4.409 -6.774 24.158 1.00 82.56 147 LEU A O 1
ATOM 1141 N N . LEU A 1 148 ? -6.141 -5.379 23.829 1.00 84.44 148 LEU A N 1
ATOM 1142 C CA . LEU A 1 148 ? -7.050 -6.058 24.755 1.00 84.44 148 LEU A CA 1
ATOM 1143 C C . LEU A 1 148 ? -7.313 -7.508 24.335 1.00 84.44 148 LEU A C 1
ATOM 1145 O O . LEU A 1 148 ? -7.268 -8.404 25.178 1.00 84.44 148 LEU A O 1
ATOM 1149 N N . ASP A 1 149 ? -7.546 -7.763 23.048 1.00 83.25 149 ASP A N 1
ATOM 1150 C CA . ASP A 1 149 ? -7.742 -9.121 22.527 1.00 83.25 149 ASP A CA 1
ATOM 1151 C C . ASP A 1 149 ? -6.486 -9.992 22.723 1.00 83.25 149 ASP A C 1
ATOM 1153 O O . ASP A 1 149 ? -6.577 -11.154 23.138 1.00 83.25 149 ASP A O 1
ATOM 1157 N N . ALA A 1 150 ? -5.297 -9.425 22.495 1.00 80.62 150 ALA A N 1
ATOM 1158 C CA . ALA A 1 150 ? -4.031 -10.107 22.749 1.00 80.62 150 ALA A CA 1
ATOM 1159 C C . ALA A 1 150 ? -3.813 -10.380 24.248 1.00 80.62 150 ALA A C 1
ATOM 1161 O O . ALA A 1 150 ? -3.461 -11.500 24.620 1.00 80.62 150 ALA A O 1
ATOM 1162 N N . ALA A 1 151 ? -4.083 -9.398 25.111 1.00 77.88 151 ALA A N 1
ATOM 1163 C CA . ALA A 1 151 ? -3.953 -9.522 26.560 1.00 77.88 151 ALA A CA 1
ATOM 1164 C C . ALA A 1 151 ? -4.884 -10.605 27.119 1.00 77.88 151 ALA A C 1
ATOM 1166 O O . ALA A 1 151 ? -4.420 -11.469 27.855 1.00 77.88 151 ALA A O 1
ATOM 1167 N N . LYS A 1 152 ? -6.156 -10.643 26.697 1.00 80.81 152 LYS A N 1
ATOM 1168 C CA . LYS A 1 152 ? -7.112 -11.703 27.076 1.00 80.81 152 LYS A CA 1
ATOM 1169 C C . LYS A 1 152 ? -6.645 -13.094 26.650 1.00 80.81 152 LYS A C 1
ATOM 1171 O O . LYS A 1 152 ? -6.878 -14.067 27.359 1.00 80.81 152 LYS A O 1
ATOM 1176 N N . THR A 1 153 ? -5.990 -13.192 25.494 1.00 81.69 153 THR A N 1
ATOM 1177 C CA . THR A 1 153 ? -5.469 -14.465 24.976 1.00 81.69 153 THR A CA 1
ATOM 1178 C C . THR A 1 153 ? -4.249 -14.938 25.768 1.00 81.69 153 THR A C 1
ATOM 1180 O O . THR A 1 153 ? -4.113 -16.127 26.042 1.00 81.69 153 THR A O 1
ATOM 1183 N N . MET A 1 154 ? -3.354 -14.018 26.138 1.00 76.56 154 MET A N 1
ATOM 1184 C CA . MET A 1 154 ? -2.121 -14.338 26.866 1.00 76.56 154 MET A CA 1
ATOM 1185 C C . MET A 1 154 ? -2.339 -14.505 28.376 1.00 76.56 154 MET A C 1
ATOM 1187 O O . MET A 1 154 ? -1.655 -15.307 29.006 1.00 76.56 154 MET A O 1
ATOM 1191 N N . MET A 1 155 ? -3.272 -13.746 28.953 1.00 76.00 155 MET A N 1
ATOM 1192 C CA . MET A 1 155 ? -3.549 -13.657 30.388 1.00 76.00 155 MET A CA 1
ATOM 1193 C C . MET A 1 155 ? -5.069 -13.661 30.636 1.00 76.00 155 MET A C 1
ATOM 1195 O O . MET A 1 155 ? -5.649 -12.627 30.965 1.00 76.00 155 MET A O 1
ATOM 1199 N N . PRO A 1 156 ? -5.744 -14.813 30.490 1.00 77.44 156 PRO A N 1
ATOM 1200 C CA . PRO A 1 156 ? -7.204 -14.898 30.588 1.00 77.44 156 PRO A CA 1
ATOM 1201 C C . PRO A 1 156 ? -7.760 -14.594 31.988 1.00 77.44 156 PRO A C 1
ATOM 1203 O O . PRO A 1 156 ? -8.931 -14.250 32.115 1.00 77.44 156 PRO A O 1
ATOM 1206 N N . GLU A 1 157 ? -6.939 -14.720 33.034 1.00 76.81 157 GLU A N 1
ATOM 1207 C CA . GLU A 1 157 ? -7.322 -14.423 34.423 1.00 76.81 157 GLU A CA 1
ATOM 1208 C C . GLU A 1 157 ? -7.145 -12.941 34.796 1.00 76.81 157 GLU A C 1
ATOM 1210 O O . GLU A 1 157 ? -7.616 -12.514 35.850 1.00 76.81 157 GLU A O 1
ATOM 1215 N N . LEU A 1 158 ? -6.481 -12.143 33.948 1.00 71.31 158 LEU A N 1
ATOM 1216 C CA . LEU A 1 158 ? -6.277 -10.721 34.200 1.00 71.31 158 LEU A CA 1
ATOM 1217 C C . LEU A 1 158 ? -7.576 -9.956 33.923 1.00 71.31 158 LEU A C 1
ATOM 1219 O O . LEU A 1 158 ? -8.125 -10.012 32.820 1.00 71.31 158 LEU A O 1
ATOM 1223 N N . ALA A 1 159 ? -8.040 -9.191 34.911 1.00 77.50 159 ALA A N 1
ATOM 1224 C CA . ALA A 1 159 ? -9.098 -8.210 34.710 1.00 77.50 159 ALA A CA 1
ATOM 1225 C C . ALA A 1 159 ? -8.558 -7.071 33.832 1.00 77.50 159 ALA A C 1
ATOM 1227 O O . ALA A 1 159 ? -7.962 -6.119 34.328 1.00 77.50 159 ALA A O 1
ATOM 1228 N N . VAL A 1 160 ? -8.709 -7.212 32.515 1.00 74.44 160 VAL A N 1
ATOM 1229 C CA . VAL A 1 160 ? -8.304 -6.186 31.550 1.00 74.44 160 VAL A CA 1
ATOM 1230 C C . VAL A 1 160 ? -9.324 -5.040 31.521 1.00 74.44 160 VAL A C 1
ATOM 1232 O O . VAL A 1 160 ? -10.529 -5.307 31.621 1.00 74.44 160 VAL A O 1
ATOM 1235 N N . PRO A 1 161 ? -8.877 -3.782 31.364 1.00 80.62 161 PRO A N 1
ATOM 1236 C CA . PRO A 1 161 ? -9.776 -2.638 31.299 1.00 80.62 161 PRO A CA 1
ATOM 1237 C C . PRO A 1 161 ? -10.638 -2.663 30.033 1.00 80.62 161 PRO A C 1
ATOM 1239 O O . PRO A 1 161 ? -10.380 -3.394 29.069 1.00 80.62 161 PRO A O 1
ATOM 1242 N N . THR A 1 162 ? -11.691 -1.851 30.031 1.00 85.19 162 THR A N 1
ATOM 1243 C CA . THR A 1 162 ? -12.475 -1.576 28.822 1.00 85.19 162 THR A CA 1
ATOM 1244 C C . THR A 1 162 ? -11.803 -0.499 27.974 1.00 85.19 162 THR A C 1
ATOM 1246 O O . THR A 1 162 ? -10.898 0.190 28.429 1.00 85.19 162 THR A O 1
ATOM 1249 N N . LEU A 1 163 ? -12.249 -0.327 26.728 1.00 86.12 163 LEU A N 1
ATOM 1250 C CA . LEU A 1 163 ? -11.817 0.822 25.928 1.00 86.12 163 LEU A CA 1
ATOM 1251 C C . LEU A 1 163 ? -12.259 2.133 26.596 1.00 86.12 163 LEU A C 1
ATOM 1253 O O . LEU A 1 163 ? -13.407 2.208 27.051 1.00 86.12 163 LEU A O 1
ATOM 1257 N N . PRO A 1 164 ? -11.401 3.164 26.626 1.00 85.50 164 PRO A N 1
ATOM 1258 C CA . PRO A 1 164 ? -11.708 4.402 27.322 1.00 85.50 164 PRO A CA 1
ATOM 1259 C C . PRO A 1 164 ? -12.739 5.220 26.537 1.00 85.50 164 PRO A C 1
ATOM 1261 O O . PRO A 1 164 ? -12.669 5.335 25.314 1.00 85.50 164 PRO A O 1
ATOM 1264 N N . HIS A 1 165 ? -13.696 5.827 27.239 1.00 82.25 165 HIS A N 1
ATOM 1265 C CA . HIS A 1 165 ? -14.756 6.628 26.610 1.00 82.25 165 HIS A CA 1
ATOM 1266 C C . HIS A 1 165 ? -14.258 7.950 26.005 1.00 82.25 165 HIS A C 1
ATOM 1268 O O . HIS A 1 165 ? -14.924 8.513 25.135 1.00 82.25 165 HIS A O 1
ATOM 1274 N N . ASP A 1 166 ? -13.107 8.454 26.462 1.00 81.75 166 ASP A N 1
ATOM 1275 C CA . ASP A 1 166 ? -12.467 9.664 25.932 1.00 81.75 166 ASP A CA 1
ATOM 1276 C C . ASP A 1 166 ? -11.713 9.416 24.608 1.00 81.75 166 ASP A C 1
ATOM 1278 O O . ASP A 1 166 ? -11.313 10.370 23.936 1.00 81.75 166 ASP A O 1
ATOM 1282 N N . GLY A 1 167 ? -11.544 8.144 24.220 1.00 75.94 167 GLY A N 1
ATOM 1283 C CA . GLY A 1 167 ? -10.813 7.719 23.029 1.00 75.94 167 GLY A CA 1
ATOM 1284 C C . GLY A 1 167 ? -9.305 7.992 23.074 1.00 75.94 167 GLY A C 1
ATOM 1285 O O . GLY A 1 167 ? -8.665 7.917 22.023 1.00 75.94 167 GLY A O 1
ATOM 1286 N N . GLN A 1 168 ? -8.744 8.325 24.243 1.00 81.62 168 GLN A N 1
ATOM 1287 C CA . GLN A 1 168 ? -7.337 8.688 24.411 1.00 81.62 168 GLN A CA 1
ATOM 1288 C C . GLN A 1 168 ? -6.473 7.465 24.717 1.00 81.62 168 GLN A C 1
ATOM 1290 O O . GLN A 1 168 ? -6.780 6.656 25.590 1.00 81.62 168 GLN A O 1
ATOM 1295 N N . PHE A 1 169 ? -5.352 7.351 24.008 1.00 80.88 169 PHE A N 1
ATOM 1296 C CA . PHE A 1 169 ? -4.419 6.237 24.177 1.00 80.88 169 PHE A CA 1
ATOM 1297 C C . PHE A 1 169 ? -3.683 6.271 25.520 1.00 80.88 169 PHE A C 1
ATOM 1299 O O . PHE A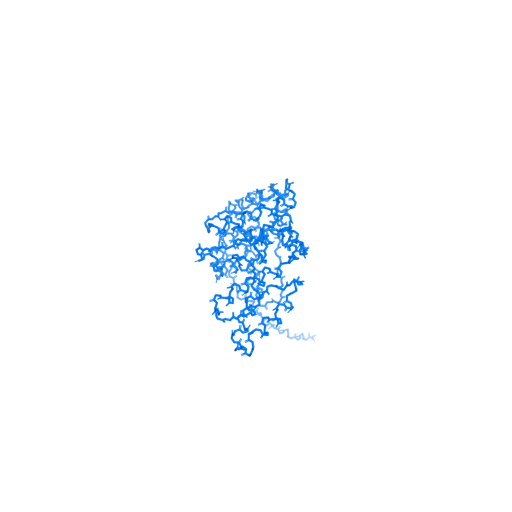 1 169 ? -3.469 5.225 26.125 1.00 80.88 169 PHE A O 1
ATOM 1306 N N . GLU A 1 170 ? -3.354 7.465 26.013 1.00 81.31 170 GLU A N 1
ATOM 1307 C CA . GLU A 1 170 ? -2.690 7.658 27.309 1.00 81.31 170 GLU A CA 1
ATOM 1308 C C . GLU A 1 170 ? -3.577 7.183 28.468 1.00 81.31 170 GLU A C 1
ATOM 1310 O O . GLU A 1 170 ? -3.149 6.333 29.246 1.00 81.31 170 GLU A O 1
ATOM 1315 N N . SER A 1 171 ? -4.844 7.621 28.504 1.00 83.69 171 SER A N 1
ATOM 1316 C CA . SER A 1 171 ? -5.830 7.187 29.506 1.00 83.69 171 SER A CA 1
ATOM 1317 C C . SER A 1 171 ? -5.961 5.662 29.569 1.00 83.69 171 SER A C 1
ATOM 1319 O O . SER A 1 171 ? -6.070 5.082 30.647 1.00 83.69 171 SER A O 1
ATOM 1321 N N . PHE A 1 172 ? -5.919 5.001 28.411 1.00 84.25 172 PHE A N 1
ATOM 1322 C CA . PHE A 1 172 ? -5.978 3.546 28.324 1.00 84.25 172 PHE A CA 1
ATOM 1323 C C . PHE A 1 172 ? -4.723 2.853 28.857 1.00 84.25 172 PHE A C 1
ATOM 1325 O O . PHE A 1 172 ? -4.842 1.844 29.551 1.00 84.25 172 PHE A O 1
ATOM 1332 N N . LEU A 1 173 ? -3.529 3.358 28.532 1.00 80.12 173 LEU A N 1
ATOM 1333 C CA . LEU A 1 173 ? -2.287 2.773 29.036 1.00 80.12 173 LEU A CA 1
ATOM 1334 C C . LEU A 1 173 ? -2.185 2.899 30.555 1.00 80.12 173 LEU A C 1
ATOM 1336 O O . LEU A 1 173 ? -1.821 1.921 31.203 1.00 80.12 173 LEU A O 1
ATOM 1340 N N . ASP A 1 174 ? -2.575 4.044 31.116 1.00 82.00 174 ASP A N 1
ATOM 1341 C CA . ASP A 1 174 ? -2.590 4.258 32.565 1.00 82.00 174 ASP A CA 1
ATOM 1342 C C . ASP A 1 174 ? -3.527 3.265 33.272 1.00 82.00 174 ASP A C 1
ATOM 1344 O O . ASP A 1 174 ? -3.167 2.663 34.289 1.00 82.00 174 ASP A O 1
ATOM 1348 N N . GLU A 1 175 ? -4.723 3.039 32.716 1.00 82.94 175 GLU A N 1
ATOM 1349 C CA . GLU A 1 175 ? -5.676 2.068 33.260 1.00 82.94 175 GLU A CA 1
ATOM 1350 C C . GLU A 1 175 ? -5.154 0.630 33.125 1.00 82.94 175 GLU A C 1
ATOM 1352 O O . GLU A 1 175 ? -5.217 -0.152 34.076 1.00 82.94 175 GLU A O 1
ATOM 1357 N N . LEU A 1 176 ? -4.562 0.289 31.976 1.00 78.94 176 LEU A N 1
ATOM 1358 C CA . LEU A 1 176 ? -3.963 -1.021 31.736 1.00 78.94 176 LEU A CA 1
ATOM 1359 C C . LEU A 1 176 ? -2.801 -1.299 32.700 1.00 78.94 176 LEU A C 1
ATOM 1361 O O . LEU A 1 176 ? -2.739 -2.382 33.283 1.00 78.94 176 LEU A O 1
ATOM 1365 N N . HIS A 1 177 ? -1.909 -0.330 32.912 1.00 78.44 177 HIS A N 1
ATOM 1366 C CA . HIS A 1 177 ? -0.807 -0.434 33.872 1.00 78.44 177 HIS A CA 1
ATOM 1367 C C . HIS A 1 177 ? -1.314 -0.592 35.304 1.00 78.44 177 HIS A C 1
ATOM 1369 O O . HIS A 1 177 ? -0.811 -1.444 36.038 1.00 78.44 177 HIS A O 1
ATOM 1375 N N . SER A 1 178 ? -2.358 0.150 35.680 1.00 81.56 178 SER A N 1
ATOM 1376 C CA . SER A 1 178 ? -3.014 0.017 36.986 1.00 81.56 178 SER A CA 1
ATOM 1377 C C . SER A 1 178 ? -3.589 -1.389 37.207 1.00 81.56 178 SER A C 1
ATOM 1379 O O . SER A 1 178 ? -3.416 -1.969 38.281 1.00 81.56 178 SER A O 1
ATOM 1381 N N . CYS A 1 179 ? -4.205 -1.990 36.181 1.00 77.00 179 CYS A N 1
ATOM 1382 C CA . CYS A 1 179 ? -4.706 -3.366 36.241 1.00 77.00 179 CYS A CA 1
ATOM 1383 C C . CYS A 1 179 ? -3.587 -4.414 36.350 1.00 77.00 179 CYS A C 1
ATOM 1385 O O . CYS A 1 179 ? -3.793 -5.467 36.955 1.00 77.00 179 CYS A O 1
ATOM 1387 N N . MET A 1 180 ? -2.422 -4.156 35.751 1.00 71.56 180 MET A N 1
ATOM 1388 C CA . MET A 1 180 ? -1.324 -5.124 35.670 1.00 71.56 180 MET A CA 1
ATOM 1389 C C . MET A 1 180 ? -0.374 -5.093 36.884 1.00 71.56 180 MET A C 1
ATOM 1391 O O . MET A 1 180 ? 0.316 -6.085 37.121 1.00 71.56 180 MET A O 1
ATOM 1395 N N . GLY A 1 181 ? -0.362 -4.016 37.682 1.00 71.19 181 GLY A N 1
ATOM 1396 C CA . GLY A 1 181 ? 0.495 -3.886 38.871 1.00 71.19 181 GLY A CA 1
ATOM 1397 C C . GLY A 1 181 ? 1.997 -3.867 38.541 1.00 71.19 181 GLY A C 1
ATOM 1398 O O . GLY A 1 181 ? 2.393 -3.421 37.467 1.00 71.19 181 GLY A O 1
ATOM 1399 N N . ASP A 1 182 ? 2.849 -4.366 39.450 1.00 65.81 182 ASP A N 1
ATOM 1400 C CA . ASP A 1 182 ? 4.290 -4.563 39.194 1.00 65.81 182 ASP A CA 1
ATOM 1401 C C . ASP A 1 182 ? 4.505 -5.737 38.223 1.00 65.81 182 ASP A C 1
ATOM 1403 O O . ASP A 1 182 ? 4.817 -6.869 38.607 1.00 65.81 182 ASP A O 1
ATOM 1407 N N . VAL A 1 183 ? 4.298 -5.480 36.936 1.00 65.00 183 VAL A N 1
ATOM 1408 C CA . VAL A 1 183 ? 4.498 -6.477 35.885 1.00 65.00 183 VAL A CA 1
ATOM 1409 C C . VAL A 1 183 ? 5.984 -6.692 35.640 1.00 65.00 183 VAL A C 1
ATOM 1411 O O . VAL A 1 183 ? 6.774 -5.749 35.588 1.00 65.00 183 VAL A O 1
ATOM 1414 N N . ALA A 1 184 ? 6.379 -7.948 35.431 1.00 68.19 184 ALA A N 1
ATOM 1415 C CA . ALA A 1 184 ? 7.747 -8.260 35.042 1.00 68.19 184 ALA A CA 1
ATOM 1416 C C . ALA A 1 184 ? 8.130 -7.487 33.757 1.00 68.19 184 ALA A C 1
ATOM 1418 O O . ALA A 1 184 ? 7.307 -7.417 32.839 1.00 68.19 184 ALA A O 1
ATOM 1419 N N . PRO A 1 185 ? 9.376 -6.985 33.627 1.00 75.19 185 PRO A N 1
ATOM 1420 C CA . PRO A 1 185 ? 9.819 -6.213 32.460 1.00 75.19 185 PRO A CA 1
ATOM 1421 C C . PRO A 1 185 ? 9.507 -6.876 31.109 1.00 75.19 185 PRO A C 1
ATOM 1423 O O . PRO A 1 185 ? 9.093 -6.206 30.172 1.00 75.19 185 PRO A O 1
ATOM 1426 N N . ALA A 1 186 ? 9.583 -8.209 31.039 1.00 71.19 186 ALA A N 1
ATOM 1427 C CA . ALA A 1 186 ? 9.256 -8.980 29.839 1.00 71.19 186 ALA A CA 1
ATOM 1428 C C . ALA A 1 186 ? 7.797 -8.817 29.362 1.00 71.19 186 ALA A C 1
ATOM 1430 O O . ALA A 1 186 ? 7.525 -8.904 28.165 1.00 71.19 186 ALA A O 1
ATOM 1431 N N . VAL A 1 187 ? 6.848 -8.587 30.277 1.00 71.44 187 VAL A N 1
ATOM 1432 C CA . VAL A 1 187 ? 5.445 -8.329 29.921 1.00 71.44 187 VAL A CA 1
ATOM 1433 C C . VAL A 1 187 ? 5.288 -6.898 29.411 1.00 71.44 187 VAL A C 1
ATOM 1435 O O . VAL A 1 187 ? 4.594 -6.687 28.421 1.00 71.44 187 VAL A O 1
ATOM 1438 N N . GLN A 1 188 ? 5.982 -5.933 30.021 1.00 74.56 188 GLN A N 1
ATOM 1439 C CA . GLN A 1 188 ? 5.977 -4.542 29.563 1.00 74.56 188 GLN A CA 1
ATOM 1440 C C . GLN A 1 188 ? 6.595 -4.398 28.165 1.00 74.56 188 GLN A C 1
ATOM 1442 O O . GLN A 1 188 ? 6.033 -3.709 27.315 1.00 74.56 188 GLN A O 1
ATOM 1447 N N . ASP A 1 189 ? 7.694 -5.103 27.891 1.00 78.81 189 ASP A N 1
ATOM 1448 C CA . ASP A 1 189 ? 8.299 -5.163 26.557 1.00 78.81 189 ASP A CA 1
ATOM 1449 C C . ASP A 1 189 ? 7.311 -5.722 25.529 1.00 78.81 189 ASP A C 1
ATOM 1451 O O . ASP A 1 189 ? 7.185 -5.189 24.424 1.00 78.81 189 ASP A O 1
ATOM 1455 N N . LYS A 1 190 ? 6.541 -6.752 25.910 1.00 75.50 190 LYS A N 1
ATOM 1456 C CA . LYS A 1 190 ? 5.531 -7.332 25.024 1.00 75.50 190 LYS A CA 1
ATOM 1457 C C . LYS A 1 190 ? 4.353 -6.395 24.771 1.00 75.50 190 LYS A C 1
ATOM 1459 O O . LYS A 1 190 ? 3.860 -6.338 23.646 1.00 75.50 190 LYS A O 1
ATOM 1464 N N . VAL A 1 191 ? 3.912 -5.652 25.787 1.00 74.94 191 VAL A N 1
ATOM 1465 C CA . VAL A 1 191 ? 2.893 -4.604 25.635 1.00 74.94 191 VAL A CA 1
ATOM 1466 C C . VAL A 1 191 ? 3.389 -3.535 24.666 1.00 74.94 191 VAL A C 1
ATOM 1468 O O . VAL A 1 191 ? 2.688 -3.228 23.708 1.00 74.94 191 VAL A O 1
ATOM 1471 N N . ASN A 1 192 ? 4.615 -3.038 24.842 1.00 79.38 192 ASN A N 1
ATOM 1472 C CA . ASN A 1 192 ? 5.208 -2.033 23.956 1.00 79.38 192 ASN A CA 1
ATOM 1473 C C . ASN A 1 192 ? 5.305 -2.527 22.500 1.00 79.38 192 ASN A C 1
ATOM 1475 O O . ASN A 1 192 ? 4.982 -1.784 21.576 1.00 79.38 192 ASN A O 1
ATOM 1479 N N . GLU A 1 193 ? 5.693 -3.788 22.288 1.00 81.00 193 GLU A N 1
ATOM 1480 C CA . GLU A 1 193 ? 5.721 -4.418 20.960 1.00 81.00 193 GLU A CA 1
ATOM 1481 C C . GLU A 1 193 ? 4.324 -4.463 20.319 1.00 81.00 193 GLU A C 1
ATOM 1483 O O . GLU A 1 193 ? 4.162 -4.126 19.147 1.00 81.00 193 GLU A O 1
ATOM 1488 N N . LEU A 1 194 ? 3.302 -4.861 21.083 1.00 76.62 194 LEU A N 1
ATOM 1489 C CA . LEU A 1 194 ? 1.923 -4.949 20.595 1.00 76.62 194 LEU A CA 1
ATOM 1490 C C . LEU A 1 194 ? 1.310 -3.573 20.320 1.00 76.62 194 LEU A C 1
ATOM 1492 O O . LEU A 1 194 ? 0.546 -3.439 19.367 1.00 76.62 194 LEU A O 1
ATOM 1496 N N . VAL A 1 195 ? 1.663 -2.568 21.122 1.00 78.44 195 VAL A N 1
ATOM 1497 C CA . VAL A 1 195 ? 1.278 -1.163 20.929 1.00 78.44 195 VAL A CA 1
ATOM 1498 C C . VAL A 1 195 ? 1.906 -0.579 19.664 1.00 78.44 195 VAL A C 1
ATOM 1500 O O . VAL A 1 195 ? 1.238 0.130 18.914 1.00 78.44 195 VAL A O 1
ATOM 1503 N N . ALA A 1 196 ? 3.174 -0.898 19.401 1.00 80.81 196 ALA A N 1
ATOM 1504 C CA . ALA A 1 196 ? 3.880 -0.443 18.207 1.00 80.81 196 ALA A CA 1
ATOM 1505 C C . ALA A 1 196 ? 3.412 -1.145 16.920 1.00 80.81 196 ALA A C 1
ATOM 1507 O O . ALA A 1 196 ? 3.762 -0.715 15.821 1.00 80.81 196 ALA A O 1
ATOM 1508 N N . ARG A 1 197 ? 2.642 -2.233 17.034 1.00 80.69 197 ARG A N 1
ATOM 1509 C CA . ARG A 1 197 ? 2.183 -3.017 15.890 1.00 80.69 197 ARG A CA 1
ATOM 1510 C C . ARG A 1 197 ? 1.048 -2.308 15.155 1.00 80.69 197 ARG A C 1
ATOM 1512 O O . ARG A 1 197 ? 0.106 -1.803 15.764 1.00 80.69 197 ARG A O 1
ATOM 1519 N N . GLU A 1 198 ? 1.100 -2.339 13.828 1.00 86.38 198 GLU A N 1
ATOM 1520 C CA . GLU A 1 198 ? -0.022 -1.886 13.011 1.00 86.38 198 GLU A CA 1
ATOM 1521 C C . GLU A 1 198 ? -1.221 -2.839 13.104 1.00 86.38 198 GLU A C 1
ATOM 1523 O O . GLU A 1 198 ? -1.087 -4.039 13.365 1.00 86.38 198 GLU A O 1
ATOM 1528 N N . ILE A 1 199 ? -2.421 -2.288 12.920 1.00 88.44 199 ILE A N 1
ATOM 1529 C CA . ILE A 1 199 ? -3.644 -3.090 12.837 1.00 88.44 199 ILE A CA 1
ATOM 1530 C C . ILE A 1 199 ? -3.739 -3.776 11.471 1.00 88.44 199 ILE A C 1
ATOM 1532 O O . ILE A 1 199 ? -3.226 -3.282 10.471 1.00 88.44 199 ILE A O 1
ATOM 1536 N N . GLY A 1 200 ? -4.454 -4.900 11.420 1.00 88.88 200 GLY A N 1
ATOM 1537 C CA . GLY A 1 200 ? -4.644 -5.666 10.190 1.00 88.88 200 GLY A CA 1
ATOM 1538 C C . GLY A 1 200 ? -3.735 -6.883 10.093 1.00 88.88 200 GLY A C 1
ATOM 1539 O O . GLY A 1 200 ? -3.206 -7.382 11.088 1.00 88.88 200 GLY A O 1
ATOM 1540 N N . ALA A 1 201 ? -3.630 -7.413 8.877 1.00 88.25 201 ALA A N 1
ATOM 1541 C CA . ALA A 1 201 ? -2.949 -8.673 8.622 1.00 88.25 201 ALA A CA 1
ATOM 1542 C C . ALA A 1 201 ? -1.436 -8.529 8.409 1.00 88.25 201 ALA A C 1
ATOM 1544 O O . ALA A 1 201 ? -0.724 -9.513 8.585 1.00 88.25 201 ALA A O 1
ATOM 1545 N N . PHE A 1 202 ? -0.964 -7.348 8.009 1.00 89.81 202 PHE A N 1
ATOM 1546 C CA . PHE A 1 202 ? 0.405 -7.104 7.554 1.00 89.81 202 PHE A CA 1
ATOM 1547 C C . PHE A 1 202 ? 1.206 -6.282 8.573 1.00 89.81 202 PHE A C 1
ATOM 1549 O O . PHE A 1 202 ? 0.652 -5.640 9.457 1.00 89.81 202 PHE A O 1
ATOM 1556 N N . GLU A 1 203 ? 2.530 -6.281 8.426 1.00 88.25 203 GLU A N 1
ATOM 1557 C CA . GLU A 1 203 ? 3.489 -5.581 9.299 1.00 88.25 203 GLU A CA 1
ATOM 1558 C C . GLU A 1 203 ? 3.399 -4.051 9.188 1.00 88.25 203 GLU A C 1
ATOM 1560 O O . GLU A 1 203 ? 4.030 -3.323 9.951 1.00 88.25 203 GLU A O 1
ATOM 1565 N N . PHE A 1 204 ? 2.647 -3.571 8.205 1.00 92.19 204 PHE A N 1
ATOM 1566 C CA . PHE A 1 204 ? 2.405 -2.172 7.925 1.00 92.19 204 PHE A CA 1
ATOM 1567 C C . PHE A 1 204 ? 1.014 -2.010 7.315 1.00 92.19 204 PHE A C 1
ATOM 1569 O O . PHE A 1 204 ? 0.405 -2.961 6.822 1.00 92.19 204 PHE A O 1
ATOM 1576 N N . ASP A 1 205 ? 0.545 -0.771 7.291 1.00 94.88 205 ASP A N 1
ATOM 1577 C CA . ASP A 1 205 ? -0.700 -0.402 6.641 1.00 94.88 205 ASP A CA 1
ATOM 1578 C C . ASP A 1 205 ? -0.590 -0.509 5.109 1.00 94.88 205 ASP A C 1
ATOM 1580 O O . ASP A 1 205 ? -0.081 0.385 4.417 1.00 94.88 205 ASP A O 1
ATOM 1584 N N . LEU A 1 206 ? -1.052 -1.644 4.577 1.00 95.69 206 LEU A N 1
ATOM 1585 C CA . LEU A 1 206 ? -0.991 -1.940 3.150 1.00 95.69 206 LEU A CA 1
ATOM 1586 C C . LEU A 1 206 ? -1.905 -1.022 2.325 1.00 95.69 206 LEU A C 1
ATOM 1588 O O . LEU A 1 206 ? -1.580 -0.716 1.181 1.00 95.69 206 LEU A O 1
ATOM 1592 N N . VAL A 1 207 ? -3.016 -0.537 2.883 1.00 97.69 207 VAL A N 1
ATOM 1593 C CA . VAL A 1 207 ? -3.950 0.343 2.162 1.00 97.69 207 VAL A CA 1
ATOM 1594 C C . VAL A 1 207 ? -3.359 1.739 2.002 1.00 97.69 207 VAL A C 1
ATOM 1596 O O . VAL A 1 207 ? -3.374 2.286 0.899 1.00 97.69 207 VAL A O 1
ATOM 1599 N N . GLN A 1 208 ? -2.746 2.283 3.052 1.00 96.88 208 GLN A N 1
ATOM 1600 C CA . GLN A 1 208 ? -1.970 3.521 2.965 1.00 96.88 208 GLN A CA 1
ATOM 1601 C C . GLN A 1 208 ? -0.769 3.379 2.021 1.00 96.88 208 GLN A C 1
ATOM 1603 O O . GLN A 1 208 ? -0.450 4.303 1.270 1.00 96.88 208 GLN A O 1
ATOM 1608 N N . ALA A 1 209 ? -0.097 2.224 2.016 1.00 97.62 209 ALA A N 1
ATOM 1609 C CA . ALA A 1 209 ? 0.974 1.957 1.059 1.00 97.62 209 ALA A CA 1
ATOM 1610 C C . ALA A 1 209 ? 0.472 1.923 -0.390 1.00 97.62 209 ALA A C 1
ATOM 1612 O O . ALA A 1 209 ? 1.101 2.526 -1.259 1.00 97.62 209 ALA A O 1
ATOM 1613 N N . MET A 1 210 ? -0.681 1.296 -0.642 1.00 98.19 210 MET A N 1
ATOM 1614 C CA . MET A 1 210 ? -1.326 1.317 -1.954 1.00 98.19 210 MET A CA 1
ATOM 1615 C C . MET A 1 210 ? -1.671 2.742 -2.387 1.00 98.19 210 MET A C 1
ATOM 1617 O O . MET A 1 210 ? -1.350 3.116 -3.510 1.00 98.19 210 MET A O 1
ATOM 1621 N N . LEU A 1 211 ? -2.245 3.562 -1.499 1.00 97.62 211 LEU A N 1
ATOM 1622 C CA . LEU A 1 211 ? -2.540 4.970 -1.792 1.00 97.62 211 LEU A CA 1
ATOM 1623 C C . LEU A 1 211 ? -1.283 5.758 -2.176 1.00 97.62 211 LEU A C 1
ATOM 1625 O O . LEU A 1 211 ? -1.298 6.462 -3.180 1.00 97.62 211 LEU A O 1
ATOM 1629 N N . ARG A 1 212 ? -0.176 5.605 -1.436 1.00 97.25 212 ARG A N 1
ATOM 1630 C CA . ARG A 1 212 ? 1.102 6.253 -1.786 1.00 97.25 212 ARG A CA 1
ATOM 1631 C C . ARG A 1 212 ? 1.657 5.757 -3.119 1.00 97.25 212 ARG A C 1
ATOM 1633 O O . ARG A 1 212 ? 2.194 6.548 -3.891 1.00 97.25 212 ARG A O 1
ATOM 1640 N N . GLN A 1 213 ? 1.512 4.466 -3.419 1.00 97.81 213 GLN A N 1
ATOM 1641 C CA . GLN A 1 213 ? 1.980 3.915 -4.689 1.00 97.81 213 GLN A CA 1
ATOM 1642 C C . GLN A 1 213 ? 1.192 4.470 -5.887 1.00 97.81 213 GLN A C 1
ATOM 1644 O O . GLN A 1 213 ? 1.746 4.559 -6.987 1.00 97.81 213 GLN A O 1
ATOM 1649 N N . LEU A 1 214 ? -0.053 4.922 -5.694 1.00 97.50 214 LEU A N 1
ATOM 1650 C CA . LEU A 1 214 ? -0.817 5.580 -6.757 1.00 97.50 214 LEU A CA 1
ATOM 1651 C C . LEU A 1 214 ? -0.156 6.877 -7.250 1.00 97.50 214 LEU A C 1
ATOM 1653 O O . LEU A 1 214 ? -0.316 7.220 -8.419 1.00 97.50 214 LEU A O 1
ATOM 1657 N N . ASP A 1 215 ? 0.644 7.569 -6.432 1.00 96.56 215 ASP A N 1
ATOM 1658 C CA . ASP A 1 215 ? 1.401 8.742 -6.892 1.00 96.56 215 ASP A CA 1
ATOM 1659 C C . ASP A 1 215 ? 2.457 8.357 -7.934 1.00 96.56 215 ASP A C 1
ATOM 1661 O O . ASP A 1 215 ? 2.663 9.068 -8.923 1.00 96.56 215 ASP A O 1
ATOM 1665 N N . PHE A 1 216 ? 3.133 7.223 -7.728 1.00 97.00 216 PHE A N 1
ATOM 1666 C CA . PHE A 1 216 ? 4.078 6.682 -8.701 1.00 97.00 216 PHE A CA 1
ATOM 1667 C C . PHE A 1 216 ? 3.347 6.230 -9.969 1.00 97.00 216 PHE A C 1
ATOM 1669 O O . PHE A 1 216 ? 3.733 6.619 -11.072 1.00 97.00 216 PHE A O 1
ATOM 1676 N N . VAL A 1 217 ? 2.237 5.499 -9.814 1.00 97.94 217 VAL A N 1
ATOM 1677 C CA . VAL A 1 217 ? 1.367 5.087 -10.928 1.00 97.94 217 VAL A CA 1
ATOM 1678 C C . VAL A 1 217 ? 0.940 6.295 -11.763 1.00 97.94 217 VAL A C 1
ATOM 1680 O O . VAL A 1 217 ? 1.090 6.280 -12.983 1.00 97.94 217 VAL A O 1
ATOM 1683 N N . HIS A 1 218 ? 0.489 7.378 -11.125 1.00 96.56 218 HIS A N 1
ATOM 1684 C CA . HIS A 1 218 ? 0.084 8.602 -11.811 1.00 96.56 218 HIS A CA 1
ATOM 1685 C C . HIS A 1 218 ? 1.222 9.225 -12.626 1.00 96.56 218 HIS A C 1
ATOM 1687 O O . HIS A 1 218 ? 1.032 9.568 -13.797 1.00 96.56 218 HIS A O 1
ATOM 1693 N N . LYS A 1 219 ? 2.416 9.350 -12.031 1.00 95.50 219 LYS A N 1
ATOM 1694 C CA . LYS A 1 219 ? 3.601 9.919 -12.696 1.00 95.50 219 LYS A CA 1
ATOM 1695 C C . LYS A 1 219 ? 4.003 9.117 -13.934 1.00 95.50 219 LYS A C 1
ATOM 1697 O O . LYS A 1 219 ? 4.314 9.709 -14.967 1.00 95.50 219 LYS A O 1
ATOM 1702 N N . MET A 1 220 ? 3.975 7.789 -13.840 1.00 97.12 220 MET A N 1
ATOM 1703 C CA . MET A 1 220 ? 4.374 6.907 -14.936 1.00 97.12 220 MET A CA 1
ATOM 1704 C C . MET A 1 220 ? 3.288 6.830 -16.014 1.00 97.12 220 MET A C 1
ATOM 1706 O O . MET A 1 220 ? 3.539 7.127 -17.182 1.00 97.12 220 MET A O 1
ATOM 1710 N N . CYS A 1 221 ? 2.055 6.490 -15.643 1.00 97.56 221 CYS A N 1
ATOM 1711 C CA . CYS A 1 221 ? 0.990 6.194 -16.599 1.00 97.56 221 CYS A CA 1
ATOM 1712 C C . CYS A 1 221 ? 0.443 7.431 -17.325 1.00 97.56 221 CYS A C 1
ATOM 1714 O O . CYS A 1 221 ? -0.103 7.285 -18.418 1.00 97.56 221 CYS A O 1
ATOM 1716 N N . ARG A 1 222 ? 0.680 8.653 -16.822 1.00 96.38 222 ARG A N 1
ATOM 1717 C CA . ARG A 1 222 ? 0.426 9.887 -17.591 1.00 96.38 222 ARG A CA 1
ATOM 1718 C C . ARG A 1 222 ? 1.223 9.949 -18.904 1.00 96.38 222 ARG A C 1
ATOM 1720 O O . ARG A 1 222 ? 0.785 10.591 -19.855 1.00 96.38 222 ARG A O 1
ATOM 1727 N N . HIS A 1 223 ? 2.376 9.283 -18.965 1.00 96.31 223 HIS A N 1
ATOM 1728 C CA . HIS A 1 223 ? 3.231 9.187 -20.152 1.00 96.31 223 HIS A CA 1
ATOM 1729 C C . HIS A 1 223 ? 3.380 7.732 -20.617 1.00 96.31 223 HIS A C 1
ATOM 1731 O O . HIS A 1 223 ? 4.460 7.317 -21.036 1.00 96.31 223 HIS A O 1
ATOM 1737 N N . TYR A 1 224 ? 2.299 6.949 -20.519 1.00 97.19 224 TYR A N 1
ATOM 1738 C CA . TYR A 1 224 ? 2.308 5.502 -20.748 1.00 97.19 224 TYR A CA 1
ATOM 1739 C C . TYR A 1 224 ? 3.005 5.084 -22.051 1.00 97.19 224 TYR A C 1
ATOM 1741 O O . TYR A 1 224 ? 3.914 4.262 -22.001 1.00 97.19 224 TYR A O 1
ATOM 1749 N N . ASP A 1 225 ? 2.657 5.690 -23.192 1.00 97.44 225 ASP A N 1
ATOM 1750 C CA . ASP A 1 225 ? 3.206 5.304 -24.504 1.00 97.44 225 ASP A CA 1
ATOM 1751 C C . ASP A 1 225 ? 4.734 5.462 -24.583 1.00 97.44 225 ASP A C 1
ATOM 1753 O O . ASP A 1 225 ? 5.434 4.643 -25.186 1.00 97.44 225 ASP A O 1
ATOM 1757 N N . TYR A 1 226 ? 5.272 6.493 -23.922 1.00 97.62 226 TYR A N 1
ATOM 1758 C CA . TYR A 1 226 ? 6.715 6.703 -23.830 1.00 97.62 226 TYR A CA 1
ATOM 1759 C C . TYR A 1 226 ? 7.375 5.576 -23.032 1.00 97.62 226 TYR A C 1
ATOM 1761 O O . TYR A 1 226 ? 8.316 4.945 -23.513 1.00 97.62 226 TYR A O 1
ATOM 1769 N N . TRP A 1 227 ? 6.849 5.276 -21.842 1.00 97.31 227 TRP A 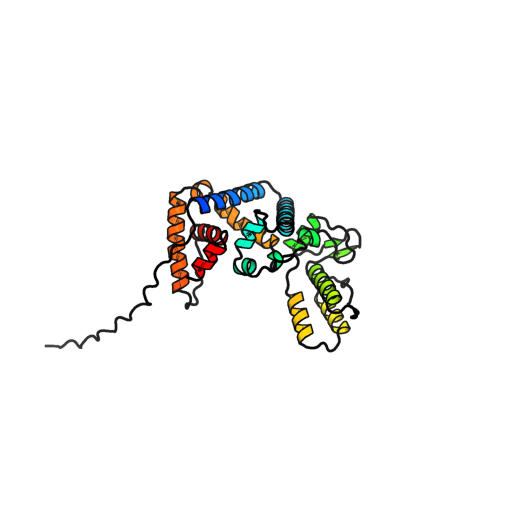N 1
ATOM 1770 C CA . TRP A 1 227 ? 7.397 4.234 -20.971 1.00 97.31 227 TRP A CA 1
ATOM 1771 C C . TRP A 1 227 ? 7.180 2.821 -21.506 1.00 97.31 227 TRP A C 1
ATOM 1773 O O . TRP A 1 227 ? 7.957 1.929 -21.188 1.00 97.31 227 TRP A O 1
ATOM 1783 N N . TYR A 1 228 ? 6.170 2.615 -22.348 1.00 96.69 228 TYR A N 1
ATOM 1784 C CA . TYR A 1 228 ? 5.906 1.337 -23.000 1.00 96.69 228 TYR A CA 1
ATOM 1785 C C . TYR A 1 228 ? 6.828 1.078 -24.204 1.00 96.69 228 TYR A C 1
ATOM 1787 O O . TYR A 1 228 ? 6.928 -0.055 -24.676 1.00 96.69 228 TYR A O 1
ATOM 1795 N N . THR A 1 229 ? 7.534 2.094 -24.710 1.00 98.12 229 THR A N 1
ATOM 1796 C CA . THR A 1 229 ? 8.405 1.960 -25.886 1.00 98.12 229 THR A CA 1
ATOM 1797 C C . THR A 1 229 ? 9.626 1.069 -25.577 1.00 98.12 229 THR A C 1
ATOM 1799 O O . THR A 1 229 ? 10.417 1.410 -24.694 1.00 98.12 229 THR A O 1
ATOM 1802 N N . PRO A 1 230 ? 9.869 -0.033 -26.324 1.00 98.06 230 PRO A N 1
ATOM 1803 C CA . PRO A 1 230 ? 10.923 -1.004 -25.998 1.00 98.06 230 PRO A CA 1
ATOM 1804 C C . PRO A 1 230 ? 12.333 -0.421 -25.842 1.00 98.06 230 PRO A C 1
ATOM 1806 O O . PRO A 1 230 ? 13.060 -0.804 -24.928 1.00 98.06 230 PRO A O 1
ATOM 1809 N N . SER A 1 231 ? 12.723 0.525 -26.702 1.00 98.06 231 SER A N 1
ATOM 1810 C CA . SER A 1 231 ? 14.046 1.161 -26.641 1.00 98.06 231 SER A CA 1
ATOM 1811 C C . SER A 1 231 ? 14.221 2.045 -25.402 1.00 98.06 231 SER A C 1
ATOM 1813 O O . SER A 1 231 ? 15.313 2.095 -24.835 1.00 98.06 231 SER A O 1
ATOM 1815 N N . VAL A 1 232 ? 13.148 2.699 -24.942 1.00 98.12 232 VAL A N 1
ATOM 1816 C CA . VAL A 1 232 ? 13.136 3.492 -23.703 1.00 98.12 232 VAL A CA 1
ATOM 1817 C C . VAL A 1 232 ? 13.329 2.572 -22.501 1.00 98.12 232 VAL A C 1
ATOM 1819 O O . VAL A 1 232 ? 14.206 2.824 -21.674 1.00 98.12 232 VAL A O 1
ATOM 1822 N N . VAL A 1 233 ? 12.580 1.467 -22.447 1.00 98.12 233 VAL A N 1
ATOM 1823 C CA . VAL A 1 233 ? 12.696 0.459 -21.383 1.00 98.12 233 VAL A CA 1
ATOM 1824 C C . VAL A 1 233 ? 14.089 -0.166 -21.360 1.00 98.12 233 VAL A C 1
ATOM 1826 O O . VAL A 1 233 ? 14.691 -0.293 -20.298 1.00 98.12 233 VAL A O 1
ATOM 1829 N N . GLN A 1 234 ? 14.645 -0.515 -22.522 1.00 97.88 234 GLN A N 1
ATOM 1830 C CA . GLN A 1 234 ? 15.989 -1.086 -22.610 1.00 97.88 234 GLN A CA 1
ATOM 1831 C C . GLN A 1 234 ? 17.054 -0.125 -22.059 1.00 97.88 234 GLN A C 1
ATOM 1833 O O . GLN A 1 234 ? 17.942 -0.544 -21.315 1.00 97.88 234 GLN A O 1
ATOM 1838 N N . ALA A 1 235 ? 16.945 1.168 -22.374 1.00 97.81 235 ALA A N 1
ATOM 1839 C CA . ALA A 1 235 ? 17.844 2.182 -21.835 1.00 97.81 235 ALA A CA 1
ATOM 1840 C C . ALA A 1 235 ? 17.664 2.373 -20.316 1.00 97.81 235 ALA A C 1
ATOM 1842 O O . ALA A 1 235 ? 18.652 2.556 -19.604 1.00 97.81 235 ALA A O 1
ATOM 1843 N N . ALA A 1 236 ? 16.428 2.294 -19.812 1.00 98.06 236 ALA A N 1
ATOM 1844 C CA . ALA A 1 236 ? 16.134 2.349 -18.380 1.00 98.06 236 ALA A CA 1
ATOM 1845 C C . ALA A 1 236 ? 16.731 1.149 -17.625 1.00 98.06 236 ALA A C 1
ATOM 1847 O O . ALA A 1 236 ? 17.338 1.334 -16.575 1.00 98.06 236 ALA A O 1
ATOM 1848 N N . ILE A 1 237 ? 16.650 -0.065 -18.187 1.00 97.88 237 ILE A N 1
ATOM 1849 C CA . ILE A 1 237 ? 17.263 -1.272 -17.604 1.00 97.88 237 ILE A CA 1
ATOM 1850 C C . ILE A 1 237 ? 18.785 -1.111 -17.489 1.00 97.88 237 ILE A C 1
ATOM 1852 O O . ILE A 1 237 ? 19.355 -1.403 -16.439 1.00 97.88 237 ILE A O 1
ATOM 1856 N N . ALA A 1 238 ? 19.442 -0.585 -18.528 1.00 96.25 238 ALA A N 1
ATOM 1857 C CA . ALA A 1 238 ? 20.882 -0.332 -18.485 1.00 96.25 238 ALA A CA 1
ATOM 1858 C C . ALA A 1 238 ? 21.262 0.678 -17.384 1.00 96.25 238 ALA A C 1
ATOM 1860 O O . ALA A 1 238 ? 22.208 0.444 -16.628 1.00 96.25 238 ALA A O 1
ATOM 1861 N N . ARG A 1 239 ? 20.502 1.774 -17.245 1.00 97.31 239 ARG A N 1
ATOM 1862 C CA . ARG A 1 239 ? 20.711 2.763 -16.171 1.00 97.31 239 ARG A CA 1
ATOM 1863 C C . ARG A 1 239 ? 20.414 2.192 -14.787 1.00 97.31 239 ARG A C 1
ATOM 1865 O O . ARG A 1 239 ? 21.126 2.514 -13.843 1.00 97.31 239 ARG A O 1
ATOM 1872 N N . TYR A 1 240 ? 19.430 1.304 -14.667 1.00 97.25 240 TYR A N 1
ATOM 1873 C CA . TYR A 1 240 ? 19.147 0.587 -13.427 1.00 97.25 240 TYR A CA 1
ATOM 1874 C C . TYR A 1 240 ? 20.334 -0.274 -12.977 1.00 97.25 240 TYR A C 1
ATOM 1876 O O . TYR A 1 240 ? 20.729 -0.196 -11.816 1.00 97.25 240 TYR A O 1
ATOM 1884 N N . HIS A 1 241 ? 20.960 -1.043 -13.877 1.00 94.50 241 HIS A N 1
ATOM 1885 C CA . HIS A 1 241 ? 22.156 -1.831 -13.530 1.00 94.50 241 HIS A CA 1
ATOM 1886 C C . HIS A 1 241 ? 23.312 -0.946 -13.063 1.00 94.50 241 HIS A C 1
ATOM 1888 O O . HIS A 1 241 ? 23.933 -1.241 -12.041 1.00 94.50 241 HIS A O 1
ATOM 1894 N N . GLN A 1 242 ? 23.551 0.169 -13.758 1.00 94.50 242 GLN A N 1
ATOM 1895 C CA . GLN A 1 242 ? 24.561 1.153 -13.362 1.00 94.50 242 GLN A CA 1
ATOM 1896 C C . GLN A 1 242 ? 24.254 1.741 -11.981 1.00 94.50 242 GLN A C 1
ATOM 1898 O O . GLN A 1 242 ? 25.132 1.810 -11.128 1.00 94.50 242 GLN A O 1
ATOM 1903 N N . PHE A 1 243 ? 23.000 2.103 -11.721 1.00 95.12 243 PHE A N 1
ATOM 1904 C CA . PHE A 1 243 ? 22.575 2.663 -10.444 1.00 95.12 243 PHE A CA 1
ATOM 1905 C C . PHE A 1 243 ? 22.690 1.667 -9.283 1.00 95.12 243 PHE A C 1
ATOM 1907 O O . PHE A 1 243 ? 23.193 2.020 -8.219 1.00 95.12 243 PHE A O 1
ATOM 1914 N N . MET A 1 244 ? 22.310 0.402 -9.483 1.00 92.81 244 MET A N 1
ATOM 1915 C CA . MET A 1 244 ? 22.496 -0.640 -8.464 1.00 92.81 244 MET A CA 1
ATOM 1916 C C . MET A 1 244 ? 23.978 -0.901 -8.180 1.00 92.81 244 MET A C 1
ATOM 1918 O O . MET A 1 244 ? 24.355 -1.137 -7.030 1.00 92.81 244 MET A O 1
ATOM 1922 N N . HIS A 1 245 ? 24.832 -0.819 -9.204 1.00 91.56 245 HIS A N 1
ATOM 1923 C CA . HIS A 1 245 ? 26.278 -0.863 -9.019 1.00 91.56 245 HIS A CA 1
ATOM 1924 C C . HIS A 1 245 ? 26.771 0.337 -8.191 1.00 91.56 245 HIS A C 1
ATOM 1926 O O . HIS A 1 245 ? 27.502 0.127 -7.224 1.00 91.56 245 HIS A O 1
ATOM 1932 N N . LEU A 1 246 ? 26.293 1.558 -8.472 1.00 91.81 246 LEU A N 1
ATOM 1933 C CA . LEU A 1 246 ? 26.603 2.747 -7.666 1.00 91.81 246 LEU A CA 1
ATOM 1934 C C . LEU A 1 246 ? 26.183 2.578 -6.200 1.00 91.81 246 LEU A C 1
ATOM 1936 O O . LEU A 1 246 ? 26.983 2.868 -5.315 1.00 91.81 246 LEU A O 1
ATOM 1940 N N . ILE A 1 247 ? 24.983 2.053 -5.926 1.00 90.38 247 ILE A N 1
ATOM 1941 C CA . ILE A 1 247 ? 24.544 1.735 -4.557 1.00 90.38 247 ILE A CA 1
ATOM 1942 C C . ILE A 1 247 ? 25.522 0.774 -3.886 1.00 90.38 247 ILE A C 1
ATOM 1944 O O . ILE A 1 247 ? 25.900 0.990 -2.738 1.00 90.38 247 ILE A O 1
ATOM 1948 N N . ARG A 1 248 ? 25.942 -0.287 -4.584 1.00 87.69 248 ARG A N 1
ATOM 1949 C CA . ARG A 1 248 ? 26.831 -1.314 -4.027 1.00 87.69 248 ARG A CA 1
ATOM 1950 C C . ARG A 1 248 ? 28.197 -0.757 -3.642 1.00 87.69 248 ARG A C 1
ATOM 1952 O O . ARG A 1 248 ? 28.674 -1.078 -2.558 1.00 87.69 248 ARG A O 1
ATOM 1959 N N . ILE A 1 249 ? 28.811 0.044 -4.507 1.00 89.25 249 ILE A N 1
ATOM 1960 C CA . ILE A 1 249 ? 30.137 0.621 -4.240 1.00 89.25 249 ILE A CA 1
ATOM 1961 C C . ILE A 1 249 ? 30.074 1.803 -3.263 1.00 89.25 249 ILE A C 1
ATOM 1963 O O . ILE A 1 249 ? 31.076 2.138 -2.645 1.00 89.25 249 ILE A O 1
ATOM 1967 N N . SER A 1 250 ? 28.897 2.412 -3.092 1.00 87.50 250 SER A N 1
ATOM 1968 C CA . SER A 1 250 ? 28.690 3.568 -2.210 1.00 87.50 250 SER A CA 1
ATOM 1969 C C . SER A 1 250 ? 28.165 3.187 -0.820 1.00 87.50 250 SER A C 1
ATOM 1971 O O . SER A 1 250 ? 27.831 4.085 -0.047 1.00 87.50 250 SER A O 1
ATOM 1973 N N . ARG A 1 251 ? 28.083 1.885 -0.485 1.00 79.81 251 ARG A N 1
ATOM 1974 C CA . ARG A 1 251 ? 27.502 1.375 0.779 1.00 79.81 251 ARG A CA 1
ATOM 1975 C C . ARG A 1 251 ? 28.144 1.969 2.033 1.00 79.81 251 ARG A C 1
ATOM 1977 O O . ARG A 1 251 ? 27.444 2.172 3.017 1.00 79.81 251 ARG A O 1
ATOM 1984 N N . ASP A 1 252 ? 29.438 2.270 1.972 1.00 81.06 252 ASP A N 1
ATOM 1985 C CA . ASP A 1 252 ? 30.201 2.819 3.099 1.00 81.06 252 ASP A CA 1
ATOM 1986 C C . ASP A 1 252 ? 30.199 4.357 3.133 1.00 81.06 252 ASP A C 1
ATOM 1988 O O . ASP A 1 252 ? 30.810 4.975 4.004 1.00 81.06 252 ASP A O 1
ATOM 1992 N N . THR A 1 253 ? 29.507 5.003 2.190 1.00 80.50 253 THR A N 1
ATOM 1993 C CA . THR A 1 253 ? 29.367 6.460 2.157 1.00 80.50 253 THR A CA 1
ATOM 1994 C C . THR A 1 253 ? 28.039 6.880 2.786 1.00 80.50 253 THR A C 1
ATOM 1996 O O . THR A 1 253 ? 27.016 6.226 2.605 1.00 80.50 253 THR A O 1
ATOM 1999 N N . LEU A 1 254 ? 28.013 8.026 3.472 1.00 71.88 254 LEU A N 1
ATOM 2000 C CA . LEU A 1 254 ? 26.781 8.604 4.038 1.00 71.88 254 LEU A CA 1
ATOM 2001 C C . LEU A 1 254 ? 25.869 9.257 2.975 1.00 71.88 254 LEU A C 1
ATOM 2003 O O . LEU A 1 254 ? 24.996 10.056 3.309 1.00 71.88 254 LEU A O 1
ATOM 2007 N N . THR A 1 255 ? 26.078 8.963 1.688 1.00 81.69 255 THR A N 1
ATOM 2008 C CA . THR A 1 255 ? 25.354 9.613 0.591 1.00 81.69 255 THR A CA 1
ATOM 2009 C C . THR A 1 255 ? 24.105 8.817 0.238 1.00 81.69 255 THR A C 1
ATOM 2011 O O . THR A 1 255 ? 24.186 7.678 -0.218 1.00 81.69 255 THR A O 1
ATOM 2014 N N . MET A 1 256 ? 22.935 9.435 0.399 1.00 85.00 256 MET A N 1
ATOM 2015 C CA . MET A 1 256 ? 21.673 8.862 -0.068 1.00 85.00 256 MET A CA 1
ATOM 2016 C C . MET A 1 256 ? 21.574 9.000 -1.594 1.00 85.00 256 MET A C 1
ATOM 2018 O O . MET A 1 256 ? 21.485 10.110 -2.118 1.00 85.00 256 MET A O 1
ATOM 2022 N N . LEU A 1 257 ? 21.561 7.873 -2.307 1.00 90.94 257 LEU A N 1
ATOM 2023 C CA . LEU A 1 257 ? 21.281 7.836 -3.742 1.00 90.94 257 LEU A CA 1
ATOM 2024 C C . LEU A 1 257 ? 19.773 7.732 -3.977 1.00 90.94 257 LEU A C 1
ATOM 2026 O O . LEU A 1 257 ? 19.115 6.851 -3.427 1.00 90.94 257 LEU A O 1
ATOM 2030 N N . VAL A 1 258 ? 19.237 8.612 -4.821 1.00 92.62 258 VAL A N 1
ATOM 2031 C CA . VAL A 1 258 ? 17.814 8.642 -5.184 1.00 92.62 258 VAL A CA 1
ATOM 2032 C C . VAL A 1 258 ? 17.677 8.257 -6.660 1.00 92.62 258 VAL A C 1
ATOM 2034 O O . VAL A 1 258 ? 18.351 8.868 -7.495 1.00 92.62 258 VAL A O 1
ATOM 2037 N N . PRO A 1 259 ? 16.854 7.251 -7.011 1.00 96.50 259 PRO A N 1
ATOM 2038 C CA . PRO A 1 259 ? 16.670 6.849 -8.400 1.00 96.50 259 PRO A CA 1
ATOM 2039 C C . PRO A 1 259 ? 15.872 7.903 -9.178 1.00 96.50 259 PRO A C 1
ATOM 2041 O O . PRO A 1 259 ? 14.982 8.568 -8.647 1.00 96.50 259 PRO A O 1
ATOM 2044 N N . THR A 1 260 ? 16.162 8.037 -10.469 1.00 96.94 260 THR A N 1
ATOM 2045 C CA . THR A 1 260 ? 15.274 8.740 -11.404 1.00 96.94 260 THR A CA 1
ATOM 2046 C C . THR A 1 260 ? 14.045 7.871 -11.723 1.00 96.94 260 THR A C 1
ATOM 2048 O O . THR A 1 260 ? 14.109 6.653 -11.548 1.00 96.94 260 THR A O 1
ATOM 2051 N N . PRO A 1 261 ? 12.927 8.440 -12.220 1.00 96.94 261 PRO A N 1
ATOM 2052 C CA . PRO A 1 261 ? 11.678 7.688 -12.418 1.00 96.94 261 PRO A CA 1
ATOM 2053 C C . PRO A 1 261 ? 11.793 6.432 -13.297 1.00 96.94 261 PRO A C 1
ATOM 2055 O O . PRO A 1 261 ? 11.105 5.443 -13.073 1.00 96.94 261 PRO A O 1
ATOM 2058 N N . ASP A 1 262 ? 12.674 6.451 -14.293 1.00 97.00 262 ASP A N 1
ATOM 2059 C CA . ASP A 1 262 ? 12.926 5.318 -15.182 1.00 97.00 262 ASP A CA 1
ATOM 2060 C C . ASP A 1 262 ? 13.712 4.187 -14.499 1.00 97.00 262 ASP A C 1
ATOM 2062 O O . ASP A 1 262 ? 13.417 3.012 -14.714 1.00 97.00 262 ASP A O 1
ATOM 2066 N N . ILE A 1 263 ? 14.684 4.538 -13.651 1.00 98.06 263 ILE A N 1
ATOM 2067 C CA . ILE A 1 263 ? 15.415 3.587 -12.805 1.00 98.06 263 ILE A CA 1
ATOM 2068 C C . ILE A 1 263 ? 14.448 2.974 -11.792 1.00 98.06 263 ILE A C 1
ATOM 2070 O O . ILE A 1 263 ? 14.436 1.758 -11.617 1.00 98.06 263 ILE A O 1
ATOM 2074 N N . ASP A 1 264 ? 13.621 3.811 -11.167 1.00 97.50 264 ASP A N 1
ATOM 2075 C CA . ASP A 1 264 ? 12.648 3.410 -10.153 1.00 97.50 264 ASP A CA 1
ATOM 2076 C C . ASP A 1 264 ? 11.576 2.470 -10.732 1.00 97.50 264 ASP A C 1
ATOM 2078 O O . ASP A 1 264 ? 11.237 1.454 -10.133 1.00 97.50 264 ASP A O 1
ATOM 2082 N N . LEU A 1 265 ? 11.135 2.707 -11.974 1.00 98.00 265 LEU A N 1
ATOM 2083 C CA . LEU A 1 265 ? 10.252 1.796 -12.712 1.00 98.00 265 LEU A CA 1
ATOM 2084 C C . LEU A 1 265 ? 10.840 0.384 -12.845 1.00 98.00 265 LEU A C 1
ATOM 2086 O O . LEU A 1 265 ? 10.161 -0.617 -12.587 1.00 98.00 265 LEU A O 1
ATOM 2090 N N . VAL A 1 266 ? 12.099 0.288 -13.276 1.00 98.25 266 VAL A N 1
ATOM 2091 C CA . VAL A 1 266 ? 12.773 -1.009 -13.421 1.00 98.25 266 VAL A CA 1
ATOM 2092 C C . VAL A 1 266 ? 13.017 -1.634 -12.050 1.00 98.25 266 VAL A C 1
ATOM 2094 O O . VAL A 1 266 ? 12.884 -2.851 -11.901 1.00 98.25 266 VAL A O 1
ATOM 2097 N N . TRP A 1 267 ? 13.313 -0.821 -11.035 1.00 97.38 267 TRP A N 1
ATOM 2098 C CA . TRP A 1 267 ? 13.498 -1.292 -9.669 1.00 97.38 267 TRP A CA 1
ATOM 2099 C C . TRP A 1 267 ? 12.213 -1.902 -9.100 1.00 97.38 267 TRP A C 1
ATOM 2101 O O . TRP A 1 267 ? 12.244 -3.054 -8.665 1.00 97.38 267 TRP A O 1
ATOM 2111 N N . HIS A 1 268 ? 11.077 -1.207 -9.185 1.00 97.19 268 HIS A N 1
ATOM 2112 C CA . HIS A 1 268 ? 9.770 -1.742 -8.791 1.00 97.19 268 HIS A CA 1
ATOM 2113 C C . HIS A 1 268 ? 9.439 -3.034 -9.549 1.00 97.19 268 HIS A C 1
ATOM 2115 O O . HIS A 1 268 ? 9.066 -4.037 -8.940 1.00 97.19 268 HIS A O 1
ATOM 2121 N N . THR A 1 269 ? 9.700 -3.073 -10.861 1.00 97.44 269 THR A N 1
ATOM 2122 C CA . THR A 1 269 ? 9.537 -4.300 -11.662 1.00 97.44 269 THR A CA 1
ATOM 2123 C C . THR A 1 269 ? 10.387 -5.453 -11.113 1.00 97.44 269 THR A C 1
ATOM 2125 O O . THR A 1 269 ? 9.924 -6.593 -11.037 1.00 97.44 269 THR A O 1
ATOM 2128 N N . HIS A 1 270 ? 11.631 -5.183 -10.711 1.00 96.31 270 HIS A N 1
ATOM 2129 C CA . HIS A 1 270 ? 12.504 -6.199 -10.131 1.00 96.31 270 HIS A CA 1
ATOM 2130 C C . HIS A 1 270 ? 11.985 -6.685 -8.771 1.00 96.31 270 HIS A C 1
ATOM 2132 O O . HIS A 1 270 ? 11.924 -7.892 -8.549 1.00 96.31 270 HIS A O 1
ATOM 2138 N N . GLN A 1 271 ? 11.550 -5.775 -7.893 1.00 95.62 271 GLN A N 1
ATOM 2139 C CA . GLN A 1 271 ? 10.975 -6.101 -6.578 1.00 95.62 271 GLN A CA 1
ATOM 2140 C C . GLN A 1 271 ? 9.697 -6.948 -6.689 1.00 95.62 271 GLN A C 1
ATOM 2142 O O . GLN A 1 271 ? 9.493 -7.861 -5.889 1.00 95.62 271 GLN A O 1
ATOM 2147 N N . CYS A 1 272 ? 8.896 -6.747 -7.743 1.00 94.56 272 CYS A N 1
ATOM 2148 C CA . CYS A 1 272 ? 7.749 -7.595 -8.087 1.00 94.56 272 CYS A CA 1
ATOM 2149 C C . CYS A 1 272 ? 8.109 -9.061 -8.400 1.00 94.56 272 CYS A C 1
ATOM 2151 O O . CYS A 1 272 ? 7.198 -9.889 -8.504 1.00 94.56 272 CYS A O 1
ATOM 2153 N N . HIS A 1 273 ? 9.404 -9.390 -8.485 1.00 92.88 273 HIS A N 1
ATOM 2154 C CA . HIS A 1 273 ? 9.965 -10.738 -8.591 1.00 92.88 273 HIS A CA 1
ATOM 2155 C C . HIS A 1 273 ? 10.851 -11.038 -7.362 1.00 92.88 273 HIS A C 1
ATOM 2157 O O . HIS A 1 273 ? 12.081 -11.090 -7.481 1.00 92.88 273 HIS A O 1
ATOM 2163 N N . PRO A 1 274 ? 10.264 -11.268 -6.166 1.00 91.44 274 PRO A N 1
ATOM 2164 C CA . PRO A 1 274 ? 10.984 -11.187 -4.891 1.00 91.44 274 PRO A CA 1
ATOM 2165 C C . PRO A 1 274 ? 12.194 -12.116 -4.789 1.00 91.44 274 PRO A C 1
ATOM 2167 O O . PRO A 1 274 ? 13.217 -11.738 -4.226 1.00 91.44 274 PRO A O 1
ATOM 2170 N N . ARG A 1 275 ? 12.102 -13.324 -5.362 1.00 89.31 275 ARG A N 1
ATOM 2171 C CA . ARG A 1 275 ? 13.218 -14.277 -5.387 1.00 89.31 275 ARG A CA 1
ATOM 2172 C C . ARG A 1 275 ? 14.400 -13.746 -6.200 1.00 89.31 275 ARG A C 1
ATOM 2174 O O . ARG A 1 275 ? 15.513 -13.727 -5.689 1.00 89.31 275 ARG A O 1
ATOM 2181 N N . GLY A 1 276 ? 14.148 -13.293 -7.430 1.00 89.88 276 GLY A N 1
ATOM 2182 C CA . GLY A 1 276 ? 15.189 -12.743 -8.302 1.00 89.88 276 GLY A CA 1
ATOM 2183 C C . GLY A 1 276 ? 15.810 -11.477 -7.714 1.00 89.88 276 GLY A C 1
ATOM 2184 O O . GLY A 1 276 ? 17.030 -11.335 -7.714 1.00 89.88 276 GLY A O 1
ATOM 2185 N N . TYR A 1 277 ? 14.982 -10.611 -7.122 1.00 93.00 277 TYR A N 1
ATOM 2186 C CA . TYR A 1 277 ? 15.450 -9.414 -6.426 1.00 93.00 277 TYR A CA 1
ATOM 2187 C C . TYR A 1 277 ? 16.351 -9.747 -5.232 1.00 93.00 277 TYR A C 1
ATOM 2189 O O . TYR A 1 277 ? 17.441 -9.192 -5.100 1.00 93.00 277 TYR A O 1
ATOM 2197 N N . PHE A 1 278 ? 15.934 -10.692 -4.385 1.00 90.00 278 PHE A N 1
ATOM 2198 C CA . PHE A 1 278 ? 16.708 -11.123 -3.223 1.00 90.00 278 PHE A CA 1
ATOM 2199 C C . PHE A 1 278 ? 18.050 -11.752 -3.611 1.00 90.00 278 PHE A C 1
ATOM 2201 O O . PHE A 1 278 ? 19.080 -11.398 -3.036 1.00 90.00 278 PHE A O 1
ATOM 2208 N N . GLU A 1 279 ? 18.052 -12.664 -4.588 1.00 89.19 279 GLU A N 1
ATOM 2209 C CA . GLU A 1 279 ? 19.272 -13.301 -5.094 1.00 89.19 279 GLU A CA 1
ATOM 2210 C C . GLU A 1 279 ? 20.243 -12.250 -5.664 1.00 89.19 279 GLU A C 1
ATOM 2212 O O . GLU A 1 279 ? 21.426 -12.261 -5.323 1.00 89.19 279 GLU A O 1
ATOM 2217 N N . PHE A 1 280 ? 19.737 -11.278 -6.432 1.00 89.56 280 PHE A N 1
ATOM 2218 C CA . PHE A 1 280 ? 20.535 -10.175 -6.974 1.00 89.56 280 PHE A CA 1
ATOM 2219 C C . PHE A 1 280 ? 21.138 -9.279 -5.885 1.00 89.56 280 PHE A C 1
ATOM 2221 O O . PHE A 1 280 ? 22.331 -8.990 -5.913 1.00 89.56 280 PHE A O 1
ATOM 2228 N N . CYS A 1 281 ? 20.348 -8.852 -4.897 1.00 87.38 281 CYS A N 1
ATOM 2229 C CA . CYS A 1 281 ? 20.839 -7.974 -3.830 1.00 87.38 281 CYS A CA 1
ATOM 2230 C C . CYS A 1 281 ? 21.882 -8.641 -2.918 1.00 87.38 281 CYS A C 1
ATOM 2232 O O . CYS A 1 281 ? 22.652 -7.934 -2.261 1.00 87.38 281 CYS A O 1
ATOM 2234 N N . ARG A 1 282 ? 21.892 -9.980 -2.860 1.00 84.50 282 ARG A N 1
ATOM 2235 C CA . ARG A 1 282 ? 22.859 -10.771 -2.087 1.00 84.50 282 ARG A CA 1
ATOM 2236 C C . ARG A 1 282 ? 24.162 -11.068 -2.819 1.00 84.50 282 ARG A C 1
ATOM 2238 O O . ARG A 1 282 ? 25.159 -11.299 -2.135 1.00 84.50 282 ARG A O 1
ATOM 2245 N N . SER A 1 283 ? 24.134 -11.140 -4.151 1.00 75.94 283 SER A N 1
ATOM 2246 C CA . SER A 1 283 ? 25.342 -11.289 -4.975 1.00 75.94 283 SER A CA 1
ATOM 2247 C C . SER A 1 283 ? 26.271 -10.095 -4.816 1.00 75.94 283 SER A C 1
ATOM 2249 O O . SER A 1 283 ? 27.499 -10.240 -5.000 1.00 75.94 283 SER A O 1
#

Sequence (283 aa):
MTTLPHVPTENIDQGPADIPMVLSSPTVPLVQAHLAEMKAMYDLQTTSSPLEMYAHLLAMEADYCDNIHMENYAHTVHKLHPVQYAQSNARHLPARRSLKAILTVCPYSGCPVSVEDSYQLHIQGKTVVCQVCTNPITMDMYKMNALLDAAKTMMPELAVPTLPHDGQFESFLDELHSCMGDVAPAVQDKVNELVAREIGAFEFDLVQAMLRQLDFVHKMCRHYDYWYTPSVVQAAIARYHQFMHLIRISRDTLTMLVPTPDIDLVWHTHQCHPRGYFEFCRS

Secondary structure (DSSP, 8-state):
--PPPPPP-------S-----PPPS--HHHHHHHHHHHHHHHHHHHHS-HHHHHHHHHHHHHHHHH-TT--SHHHHHHHTSHHHHHH-GGGG-S----HHHHHTB-TTT--B--HHHHHHHHTT---EE-TTT--EE-HHHHHHHHHHHHHHHH-TTS-PPPPPTT--HHHHHHHHHHHH-S--HHHHHHHHHHHHSPSSSSSS-HHHHHHHHHHHHHHHHTTHHHHH-HHHHHHHHHHHHHHHHHHHHTTTSS------HHHHHHHHHHHTSHHHHHHHHH-